Protein AF-0000000066083197 (afdb_homodimer)

Foldseek 3Di:
DPPLDDDPPDDFWKKKFFKDWFNHTLGMWIKTWQCVQQVQVSVFQQQQQAQVQDDPNGGHHAAFWFFFAADAQFKTKIFQPPPNNPPAFATSVGRWAFAPDQPDAQAAFFWKKFDAPWGTGGGGMIIGTHTRHRVCGPTIHTTIGTPDCNVSRVVVNPADADPNRTGPTIMGRNHMHID/DPPLDDDPPDDFWKKKFFKDWFNHTLGMWIKTWQCVQQVQVSVFQQQQQAQVQDDPNGGHHAAFWFFFAADAQFKTKIFQPPPNNPPAFATSVGRWAFAPDQPDAQAAFFWKKFDAPWGTGGGGMIIGTHTRHRVCGPTIHTTIGTPDCNVSRVVVNPADADPNRTGPTIMGRNHMHID

pLDDT: mean 96.74, std 6.66, range [35.5, 98.94]

Organism: Cryptococcus deneoformans (strain JEC21 / ATCC MYA-565) (NCBI:txid214684)

Secondary structure (DSSP, 8-state):
---SSPPTTPPPPEEEEEEEETTEEEEEEEEEE-TTT-HHHHHHHHHHHHT--EETTEEPSSTT-BEEEEETTTEEEE--TTTSSS----BTTBS-B------S---STTEEEE--SSTT-B-S-EEEESS--GGGTTTS-EEEEEEE-HHHHHHHHTS-B-GGG-BSS-EEEEEEEE-/---SSPPTTPPPPEEEEEEEETTEEEEEEEEEE-TTTSHHHHHHHHHHHHT--EETTEE-SSTT-BEEEEETTTEEEE--TTTSSS----BTTBS-B------S---STTEEEE--SSTT-B-S-EEEESS--GGGTTTS-EEEEEEE-HHHHHHHHTS-B-GGG-BSS-EEEEEEEE-

Structure (mmCIF, N/CA/C/O backbone):
data_AF-0000000066083197-model_v1
#
loop_
_entity.id
_entity.type
_entity.pdbx_description
1 polymer 'Peptidyl-prolyl cis-trans isomerase H'
#
loop_
_atom_site.group_PDB
_atom_site.id
_atom_site.type_symbol
_atom_site.label_atom_id
_atom_site.label_alt_id
_atom_site.label_comp_id
_atom_site.label_asym_id
_atom_site.label_entity_id
_atom_site.label_seq_id
_atom_site.pdbx_PDB_ins_code
_atom_site.Cartn_x
_atom_site.Cartn_y
_atom_site.Cartn_z
_atom_site.occupancy
_atom_site.B_iso_or_equiv
_atom_site.auth_seq_id
_atom_site.auth_comp_id
_atom_site.auth_asym_id
_atom_site.auth_atom_id
_atom_site.pdbx_PDB_model_num
ATOM 1 N N . MET A 1 1 ? 10.352 1.989 -21.703 1 35.75 1 MET A N 1
ATOM 2 C CA . MET A 1 1 ? 9.359 1.197 -20.969 1 35.75 1 MET A CA 1
ATOM 3 C C . MET A 1 1 ? 9.344 -0.243 -21.469 1 35.75 1 MET A C 1
ATOM 5 O O . MET A 1 1 ? 8.992 -0.5 -22.625 1 35.75 1 MET A O 1
ATOM 9 N N . SER A 1 2 ? 10.328 -1.078 -21.172 1 48.09 2 SER A N 1
ATOM 10 C CA . SER A 1 2 ? 10.539 -2.383 -21.781 1 48.09 2 SER A CA 1
ATOM 11 C C . SER A 1 2 ? 9.234 -3.162 -21.891 1 48.09 2 SER A C 1
ATOM 13 O O . SER A 1 2 ? 8.398 -3.115 -20.984 1 48.09 2 SER A O 1
ATOM 15 N N . SER A 1 3 ? 8.812 -3.494 -23 1 65.69 3 SER A N 1
ATOM 16 C CA . SER A 1 3 ? 7.59 -4.207 -23.359 1 65.69 3 SER A CA 1
ATOM 17 C C . SER A 1 3 ? 7.445 -5.496 -22.562 1 65.69 3 SER A C 1
ATOM 19 O O . SER A 1 3 ? 8.406 -6.258 -22.422 1 65.69 3 SER A O 1
ATOM 21 N N . ILE A 1 4 ? 6.523 -5.57 -21.625 1 86.44 4 ILE A N 1
ATOM 22 C CA . ILE A 1 4 ? 6.242 -6.797 -20.891 1 86.44 4 ILE A CA 1
ATOM 23 C C . ILE A 1 4 ? 5.879 -7.918 -21.859 1 86.44 4 ILE A C 1
ATOM 25 O O . ILE A 1 4 ? 5.715 -9.07 -21.453 1 86.44 4 ILE A O 1
ATOM 29 N N . ASP A 1 5 ? 5.965 -7.605 -23.125 1 89.5 5 ASP A N 1
ATOM 30 C CA . ASP A 1 5 ? 5.625 -8.641 -24.094 1 89.5 5 ASP A CA 1
ATOM 31 C C . ASP A 1 5 ? 6.789 -9.609 -24.312 1 89.5 5 ASP A C 1
ATOM 33 O O . ASP A 1 5 ? 7.949 -9.195 -24.312 1 89.5 5 ASP A O 1
ATOM 37 N N . PRO A 1 6 ? 6.469 -10.828 -24.5 1 92.69 6 PRO A N 1
ATOM 38 C CA . PRO A 1 6 ? 7.539 -11.812 -24.688 1 92.69 6 PRO A CA 1
ATOM 39 C C . PRO A 1 6 ? 8.289 -11.602 -26.016 1 92.69 6 PRO A C 1
ATOM 41 O O . PRO A 1 6 ? 7.723 -11.086 -26.969 1 92.69 6 PRO A O 1
ATOM 44 N N . PRO A 1 7 ? 9.523 -12.047 -26.016 1 91.06 7 PRO A N 1
ATOM 45 C CA . PRO A 1 7 ? 10.25 -12.008 -27.281 1 91.06 7 PRO A CA 1
ATOM 46 C C . PRO A 1 7 ? 9.617 -12.891 -28.359 1 91.06 7 PRO A C 1
ATOM 48 O O . PRO A 1 7 ? 8.898 -13.836 -28.031 1 91.06 7 PRO A O 1
ATOM 51 N N . ALA A 1 8 ? 9.922 -12.508 -29.594 1 90.5 8 ALA A N 1
ATOM 52 C CA . ALA A 1 8 ? 9.344 -13.258 -30.719 1 90.5 8 ALA A CA 1
ATOM 53 C C . ALA A 1 8 ? 9.727 -14.727 -30.641 1 90.5 8 ALA A C 1
ATOM 55 O O . ALA A 1 8 ? 10.891 -15.062 -30.422 1 90.5 8 ALA A O 1
ATOM 56 N N . GLY A 1 9 ? 8.672 -15.602 -30.797 1 93.31 9 GLY A N 1
ATOM 57 C CA . GLY A 1 9 ? 8.922 -17.031 -30.844 1 93.31 9 GLY A CA 1
ATOM 58 C C . GLY A 1 9 ? 8.977 -17.672 -29.469 1 93.31 9 GLY A C 1
ATOM 59 O O . GLY A 1 9 ? 9.094 -18.891 -29.359 1 93.31 9 GLY A O 1
ATOM 60 N N . HIS A 1 10 ? 8.93 -16.922 -28.438 1 95.69 10 HIS A N 1
ATOM 61 C CA . HIS A 1 10 ? 8.961 -17.469 -27.078 1 95.69 10 HIS A CA 1
ATOM 62 C C . HIS A 1 10 ? 7.555 -17.578 -26.5 1 95.69 10 HIS A C 1
ATOM 64 O O . HIS A 1 10 ? 6.789 -16.609 -26.516 1 95.69 10 HIS A O 1
ATOM 70 N N . THR A 1 11 ? 7.199 -18.781 -26.031 1 96.69 11 THR A N 1
ATOM 71 C CA . THR A 1 11 ? 5.926 -19.016 -25.359 1 96.69 11 THR A CA 1
ATOM 72 C C . THR A 1 11 ? 6.125 -19.125 -23.859 1 96.69 11 THR A C 1
ATOM 74 O O . THR A 1 11 ? 6.828 -20.016 -23.375 1 96.69 11 THR A O 1
ATOM 77 N N . ARG A 1 12 ? 5.52 -18.297 -23.141 1 98.31 12 ARG A N 1
ATOM 78 C CA . ARG A 1 12 ? 5.641 -18.266 -21.688 1 98.31 12 ARG A CA 1
ATOM 79 C C . ARG A 1 12 ? 4.746 -19.312 -21.031 1 98.31 12 ARG A C 1
ATOM 81 O O . ARG A 1 12 ? 3.66 -19.609 -21.547 1 98.31 12 ARG A O 1
ATOM 88 N N . PRO A 1 13 ? 5.203 -19.875 -19.891 1 98.62 13 PRO A N 1
ATOM 89 C CA . PRO A 1 13 ? 4.34 -20.828 -19.172 1 98.62 13 PRO A CA 1
ATOM 90 C C . PRO A 1 13 ? 3.072 -20.172 -18.641 1 98.62 13 PRO A C 1
ATOM 92 O O . PRO A 1 13 ? 3.098 -19 -18.234 1 98.62 13 PRO A O 1
ATOM 95 N N . ILE A 1 14 ? 2.01 -20.906 -18.672 1 98.88 14 ILE A N 1
ATOM 96 C CA . ILE A 1 14 ? 0.741 -20.484 -18.094 1 98.88 14 ILE A CA 1
ATOM 97 C C . ILE A 1 14 ? 0.345 -21.406 -16.969 1 98.88 14 ILE A C 1
ATOM 99 O O . ILE A 1 14 ? 0.279 -22.625 -17.141 1 98.88 14 ILE A O 1
ATOM 103 N N . VAL A 1 15 ? 0.121 -20.875 -15.797 1 98.94 15 VAL A N 1
ATOM 104 C CA . VAL A 1 15 ? -0.334 -21.625 -14.633 1 98.94 15 VAL A CA 1
ATOM 105 C C . VAL A 1 15 ? -1.712 -21.125 -14.203 1 98.94 15 VAL A C 1
ATOM 107 O O . VAL A 1 15 ? -2.225 -20.141 -14.758 1 98.94 15 VAL A O 1
ATOM 110 N N . PHE A 1 16 ? -2.311 -21.875 -13.266 1 98.94 16 PHE A N 1
ATOM 111 C CA . PHE A 1 16 ? -3.645 -21.453 -12.852 1 98.94 16 PHE A CA 1
ATOM 112 C C . PHE A 1 16 ? -3.865 -21.719 -11.367 1 98.94 16 PHE A C 1
ATOM 114 O O . PHE A 1 16 ? -3.174 -22.547 -10.773 1 98.94 16 PHE A O 1
ATOM 121 N N . PHE A 1 17 ? -4.758 -20.938 -10.781 1 98.94 17 PHE A N 1
ATOM 122 C CA . PHE A 1 17 ? -5.371 -21.188 -9.484 1 98.94 17 PHE A CA 1
ATOM 123 C C . PHE A 1 17 ? -6.879 -21.359 -9.617 1 98.94 17 PHE A C 1
ATOM 125 O O . PHE A 1 17 ? -7.547 -20.531 -10.258 1 98.94 17 PHE A O 1
ATOM 132 N N . ASP A 1 18 ? -7.434 -22.391 -9.125 1 98.94 18 ASP A N 1
ATOM 133 C CA . ASP A 1 18 ? -8.859 -22.438 -8.812 1 98.94 18 ASP A CA 1
ATOM 134 C C . ASP A 1 18 ? -9.125 -21.953 -7.387 1 98.94 18 ASP A C 1
ATOM 136 O O . ASP A 1 18 ? -8.578 -22.5 -6.43 1 98.94 18 ASP A O 1
ATOM 140 N N . ILE A 1 19 ? -10.055 -20.984 -7.301 1 98.94 19 ILE A N 1
ATOM 141 C CA . ILE A 1 19 ? -10.219 -20.297 -6.027 1 98.94 19 ILE A CA 1
ATOM 142 C C . ILE A 1 19 ? -11.555 -20.688 -5.398 1 98.94 19 ILE A C 1
ATOM 144 O O . ILE A 1 19 ? -12.562 -20.812 -6.094 1 98.94 19 ILE A O 1
ATOM 148 N N . SER A 1 20 ? -11.508 -20.859 -4.129 1 98.81 20 SER A N 1
ATOM 149 C CA . SER A 1 20 ? -12.711 -21 -3.316 1 98.81 20 SER A CA 1
ATOM 150 C C . SER A 1 20 ? -12.773 -19.938 -2.23 1 98.81 20 SER A C 1
ATOM 152 O O . SER A 1 20 ? -11.758 -19.625 -1.603 1 98.81 20 SER A O 1
ATOM 154 N N . ILE A 1 21 ? -13.844 -19.359 -2.002 1 98.62 21 ILE A N 1
ATOM 155 C CA . ILE A 1 21 ? -14.125 -18.469 -0.886 1 98.62 21 ILE A CA 1
ATOM 156 C C . ILE A 1 21 ? -15.133 -19.125 0.06 1 98.62 21 ILE A C 1
ATOM 158 O O . ILE A 1 21 ? -16.281 -19.375 -0.316 1 98.62 21 ILE A O 1
ATOM 162 N N . GLY A 1 22 ? -14.609 -19.312 1.23 1 97.31 22 GLY A N 1
ATOM 163 C CA . GLY A 1 22 ? -15.391 -20.25 2.021 1 97.31 22 GLY A CA 1
ATOM 164 C C . GLY A 1 22 ? -15.57 -21.594 1.342 1 97.31 22 GLY A C 1
ATOM 165 O O . GLY A 1 22 ? -14.594 -22.219 0.929 1 97.31 22 GLY A O 1
ATOM 166 N N . ASP A 1 23 ? -16.797 -22.031 1.242 1 95.5 23 ASP A N 1
ATOM 167 C CA . ASP A 1 23 ? -17.078 -23.328 0.625 1 95.5 23 ASP A CA 1
ATOM 168 C C . ASP A 1 23 ? -17.641 -23.141 -0.784 1 95.5 23 ASP A C 1
ATOM 170 O O . ASP A 1 23 ? -18.172 -24.094 -1.368 1 95.5 23 ASP A O 1
ATOM 174 N N . THR A 1 24 ? -17.391 -21.984 -1.346 1 98 24 THR A N 1
ATOM 175 C CA . THR A 1 24 ? -17.969 -21.703 -2.652 1 98 24 THR A CA 1
ATOM 176 C C . THR A 1 24 ? -16.875 -21.469 -3.691 1 98 24 THR A C 1
ATOM 178 O 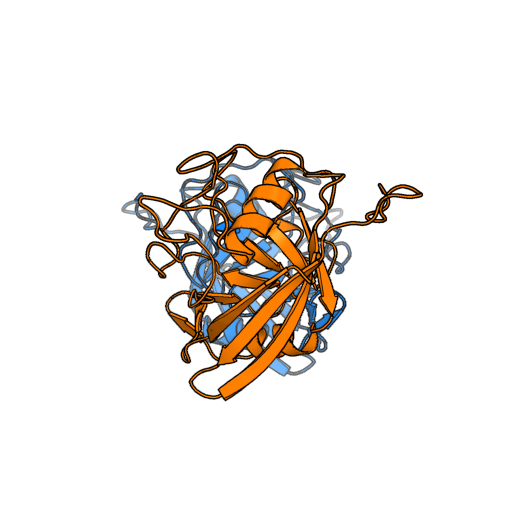O . THR A 1 24 ? -15.984 -20.641 -3.482 1 98 24 THR A O 1
ATOM 181 N N . PRO A 1 25 ? -17.016 -22.234 -4.773 1 98.38 25 PRO A N 1
ATOM 182 C CA . PRO A 1 25 ? -16.078 -21.922 -5.855 1 98.38 25 PRO A CA 1
ATOM 183 C C . PRO A 1 25 ? -16.219 -20.484 -6.355 1 98.38 25 PRO A C 1
ATOM 185 O O . PRO A 1 25 ? -17.328 -20 -6.578 1 98.38 25 PRO A O 1
ATOM 188 N N . ALA A 1 26 ? -15.078 -19.828 -6.492 1 98.69 26 ALA A N 1
ATOM 189 C CA . ALA A 1 26 ? -15.117 -18.422 -6.859 1 98.69 26 ALA A CA 1
ATOM 190 C C . ALA A 1 26 ? -14.641 -18.219 -8.297 1 98.69 26 ALA A C 1
ATOM 192 O O . ALA A 1 26 ? -14.875 -17.156 -8.883 1 98.69 26 ALA A O 1
ATOM 193 N N . GLY A 1 27 ? -13.852 -19.141 -8.852 1 98.81 27 GLY A N 1
ATOM 194 C CA . GLY A 1 27 ? -13.383 -19.016 -10.219 1 98.81 27 GLY A CA 1
ATOM 195 C C . GLY A 1 27 ? -11.93 -19.406 -10.391 1 98.81 27 GLY A C 1
ATOM 196 O O . GLY A 1 27 ? -11.242 -19.734 -9.422 1 98.81 27 GLY A O 1
ATOM 197 N N . ARG A 1 28 ? -11.492 -19.453 -11.727 1 98.88 28 ARG A N 1
ATOM 198 C CA . ARG A 1 28 ? -10.102 -19.766 -12.062 1 98.88 28 ARG A CA 1
ATOM 199 C C . ARG A 1 28 ? -9.336 -18.5 -12.438 1 98.88 28 ARG A C 1
ATOM 201 O O . ARG A 1 28 ? -9.875 -17.625 -13.133 1 98.88 28 ARG A O 1
ATOM 208 N N . ILE A 1 29 ? -8.141 -18.375 -11.961 1 98.94 29 ILE A N 1
ATOM 209 C CA . ILE A 1 29 ? -7.191 -17.359 -12.375 1 98.94 29 ILE A CA 1
ATOM 210 C C . ILE A 1 29 ? -6.094 -17.984 -13.227 1 98.94 29 ILE A C 1
ATOM 212 O O . ILE A 1 29 ? -5.402 -18.906 -12.781 1 98.94 29 ILE A O 1
ATOM 216 N N . LYS A 1 30 ? -5.887 -17.547 -14.422 1 98.94 30 LYS A N 1
ATOM 217 C CA . LYS A 1 30 ? -4.777 -17.969 -15.281 1 98.94 30 LYS A CA 1
ATOM 218 C C . LYS A 1 30 ? -3.686 -16.906 -15.32 1 98.94 30 LYS A C 1
ATOM 220 O O . LYS A 1 30 ? -3.969 -15.711 -15.508 1 98.94 30 LYS A O 1
ATOM 225 N N . MET A 1 31 ? -2.531 -17.375 -15.211 1 98.94 31 MET A N 1
ATOM 226 C CA . MET A 1 31 ? -1.401 -16.453 -15.07 1 98.94 31 MET A CA 1
ATOM 227 C C . MET A 1 31 ? -0.274 -16.828 -16.016 1 98.94 31 MET A C 1
ATOM 229 O O . MET A 1 31 ? 0.101 -18 -16.109 1 98.94 31 MET A O 1
ATOM 233 N N . GLU A 1 32 ? 0.206 -15.859 -16.688 1 98.88 32 GLU A N 1
ATOM 234 C CA . GLU A 1 32 ? 1.404 -16 -17.5 1 98.88 32 GLU A CA 1
ATOM 235 C C . GLU A 1 32 ? 2.656 -15.609 -16.734 1 98.88 32 GLU A C 1
ATOM 237 O O . GLU A 1 32 ? 2.684 -14.562 -16.078 1 98.88 32 GLU A O 1
ATOM 242 N N . LEU A 1 33 ? 3.658 -16.469 -16.812 1 98.81 33 LEU A N 1
ATOM 243 C CA . LEU A 1 33 ? 4.887 -16.203 -16.062 1 98.81 33 LEU A CA 1
ATOM 244 C C . LEU A 1 33 ? 5.969 -15.648 -16.984 1 98.81 33 LEU A C 1
ATOM 246 O O . LEU A 1 33 ? 6.145 -16.125 -18.109 1 98.81 33 LEU A O 1
ATOM 250 N N . PHE A 1 34 ? 6.664 -14.625 -16.531 1 98.56 34 PHE A N 1
ATOM 251 C CA . PHE A 1 34 ? 7.711 -13.969 -17.312 1 98.56 34 PHE A CA 1
ATOM 252 C C . PHE A 1 34 ? 9.023 -14.734 -17.203 1 98.56 34 PHE A C 1
ATOM 254 O O . PHE A 1 34 ? 10.023 -14.188 -16.719 1 98.56 34 PHE A O 1
ATOM 261 N N . ASP A 1 35 ? 9.078 -15.898 -17.75 1 98.44 35 ASP A N 1
ATOM 262 C CA . ASP A 1 35 ? 10.266 -16.734 -17.609 1 98.44 35 ASP A CA 1
ATOM 263 C C . ASP A 1 35 ? 11.422 -16.188 -18.453 1 98.44 35 ASP A C 1
ATOM 265 O O . ASP A 1 35 ? 12.57 -16.594 -18.266 1 98.44 35 ASP A O 1
ATOM 269 N N . ASP A 1 36 ? 11.203 -15.234 -19.312 1 97.88 36 ASP A N 1
ATOM 270 C CA . ASP A 1 36 ? 12.234 -14.57 -20.109 1 97.88 36 ASP A CA 1
ATOM 271 C C . ASP A 1 36 ? 12.805 -13.367 -19.359 1 97.88 36 ASP A C 1
ATOM 273 O O . ASP A 1 36 ? 13.914 -12.906 -19.656 1 97.88 36 ASP A O 1
ATOM 277 N N . ILE A 1 37 ? 12.125 -12.867 -18.422 1 98 37 ILE A N 1
ATOM 278 C CA . ILE A 1 37 ? 12.531 -11.664 -17.703 1 98 37 ILE A CA 1
ATOM 279 C C . ILE A 1 37 ? 13.055 -12.047 -16.328 1 98 37 ILE A C 1
ATOM 281 O O . ILE A 1 37 ? 14.086 -11.539 -15.883 1 98 37 ILE A O 1
ATOM 285 N N . THR A 1 38 ? 12.352 -12.914 -15.641 1 98.5 38 THR A N 1
ATOM 286 C CA . THR A 1 38 ? 12.688 -13.391 -14.297 1 98.5 38 THR A CA 1
ATOM 287 C C . THR A 1 38 ? 12.648 -14.914 -14.234 1 98.5 38 THR A C 1
ATOM 289 O O . THR A 1 38 ? 11.789 -15.484 -13.555 1 98.5 38 THR A O 1
ATOM 292 N N . PRO A 1 39 ? 13.516 -15.539 -14.859 1 98.56 39 PRO A N 1
ATOM 293 C CA . PRO A 1 39 ? 13.461 -17 -15.031 1 98.56 39 PRO A CA 1
ATOM 294 C C . PRO A 1 39 ? 13.469 -17.75 -13.703 1 98.56 39 PRO A C 1
ATOM 296 O O . PRO A 1 39 ? 12.758 -18.734 -13.547 1 98.56 39 PRO A O 1
ATOM 299 N N . LYS A 1 40 ? 14.273 -17.359 -12.742 1 98.69 40 LYS A N 1
ATOM 300 C CA . LYS A 1 40 ? 14.344 -18.062 -11.469 1 98.69 40 LYS A CA 1
ATOM 301 C C . LYS A 1 40 ? 13.039 -17.938 -10.695 1 98.69 40 LYS A C 1
ATOM 303 O O . LYS A 1 40 ? 12.531 -18.922 -10.156 1 98.69 40 LYS A O 1
ATOM 308 N N . THR A 1 41 ? 12.555 -16.766 -10.633 1 98.81 41 THR A N 1
ATOM 309 C CA . THR A 1 41 ? 11.305 -16.5 -9.922 1 98.81 41 THR A CA 1
ATOM 310 C C . THR A 1 41 ? 10.141 -17.25 -10.578 1 98.81 41 THR A C 1
ATOM 312 O O . THR A 1 41 ? 9.336 -17.875 -9.898 1 98.81 41 THR A O 1
ATOM 315 N N . ALA A 1 42 ? 10.102 -17.156 -11.859 1 98.88 42 ALA A N 1
ATOM 316 C CA . ALA A 1 42 ? 9.055 -17.828 -12.617 1 98.88 42 ALA A CA 1
ATOM 317 C C . ALA A 1 42 ? 9.094 -19.344 -12.367 1 98.88 42 ALA A C 1
ATOM 319 O O . ALA A 1 42 ? 8.047 -19.969 -12.18 1 98.88 42 ALA A O 1
ATOM 320 N N . GLU A 1 43 ? 10.227 -19.875 -12.359 1 98.88 43 GLU A N 1
ATOM 321 C CA . GLU A 1 43 ? 10.367 -21.312 -12.156 1 98.88 43 GLU A CA 1
ATOM 322 C C . GLU A 1 43 ? 9.953 -21.719 -10.742 1 98.88 43 GLU A C 1
ATOM 324 O O . GLU A 1 43 ? 9.297 -22.734 -10.547 1 98.88 43 GLU A O 1
ATOM 329 N N . ASN A 1 44 ? 10.391 -20.984 -9.727 1 98.88 44 ASN A N 1
ATOM 330 C CA . ASN A 1 44 ? 9.953 -21.219 -8.359 1 98.88 44 ASN A CA 1
ATOM 331 C C . ASN A 1 44 ? 8.43 -21.266 -8.25 1 98.88 44 ASN A C 1
ATOM 333 O O . ASN A 1 44 ? 7.871 -22.219 -7.707 1 98.88 44 ASN A O 1
ATOM 337 N N . PHE A 1 45 ? 7.773 -20.25 -8.82 1 98.94 45 PHE A N 1
ATOM 338 C CA . PHE A 1 45 ? 6.32 -20.141 -8.766 1 98.94 45 PHE A CA 1
ATOM 339 C C . PHE A 1 45 ? 5.664 -21.281 -9.523 1 98.94 45 PHE A C 1
ATOM 341 O O . PHE A 1 45 ? 4.699 -21.891 -9.047 1 98.94 45 PHE A O 1
ATOM 348 N N . ARG A 1 46 ? 6.176 -21.578 -10.703 1 98.94 46 ARG A N 1
ATOM 349 C CA . ARG A 1 46 ? 5.625 -22.641 -11.539 1 98.94 46 ARG A CA 1
ATOM 350 C C . ARG A 1 46 ? 5.648 -23.969 -10.805 1 98.94 46 ARG A C 1
ATOM 352 O O . ARG A 1 46 ? 4.645 -24.688 -10.766 1 98.94 46 ARG A O 1
ATOM 359 N N . GLN A 1 47 ? 6.754 -24.312 -10.234 1 98.88 47 GLN A N 1
ATOM 360 C CA . GLN A 1 47 ? 6.875 -25.609 -9.562 1 98.88 47 GLN A CA 1
ATOM 361 C C . GLN A 1 47 ? 5.969 -25.672 -8.336 1 98.88 47 GLN A C 1
ATOM 363 O O . GLN A 1 47 ? 5.453 -26.734 -8 1 98.88 47 GLN A O 1
ATOM 368 N N . LEU A 1 48 ? 5.781 -24.562 -7.695 1 98.81 48 LEU A N 1
ATOM 369 C CA . LEU A 1 48 ? 4.906 -24.562 -6.531 1 98.81 48 LEU A CA 1
ATOM 370 C C . LEU A 1 48 ? 3.441 -24.609 -6.953 1 98.81 48 LEU A C 1
ATOM 372 O O . LEU A 1 48 ? 2.58 -25.016 -6.168 1 98.81 48 LEU A O 1
ATOM 376 N N . CYS A 1 49 ? 3.135 -24.219 -8.125 1 98.88 49 CYS A N 1
ATOM 377 C CA . CYS A 1 49 ? 1.795 -24.422 -8.672 1 98.88 49 CYS A CA 1
ATOM 378 C C . CYS A 1 49 ? 1.55 -25.891 -9.008 1 98.88 49 CYS A C 1
ATOM 380 O O . CYS A 1 49 ? 0.449 -26.406 -8.805 1 98.88 49 CYS A O 1
ATOM 382 N N . THR A 1 50 ? 2.602 -26.516 -9.531 1 98.69 50 THR A N 1
ATOM 383 C CA . THR A 1 50 ? 2.418 -27.859 -10.078 1 98.69 50 THR A CA 1
ATOM 384 C C . THR A 1 50 ? 2.668 -28.922 -9.016 1 98.69 50 THR A C 1
ATOM 386 O O . THR A 1 50 ? 2.271 -30.078 -9.18 1 98.69 50 THR A O 1
ATOM 389 N N . GLY A 1 51 ? 3.365 -28.562 -8 1 97.88 51 GLY A N 1
ATOM 390 C CA . GLY A 1 51 ? 3.74 -29.531 -6.984 1 97.88 51 GLY A CA 1
ATOM 391 C C . GLY A 1 51 ? 4.906 -30.406 -7.402 1 97.88 51 GLY A C 1
ATOM 392 O O . GLY A 1 51 ? 5.113 -31.484 -6.836 1 97.88 51 GLY A O 1
ATOM 393 N N . GLU A 1 52 ? 5.648 -29.969 -8.328 1 97.62 52 GLU A N 1
ATOM 394 C CA . GLU A 1 52 ? 6.781 -30.75 -8.828 1 97.62 52 GLU A CA 1
ATOM 395 C C . GLU A 1 52 ? 7.906 -30.812 -7.797 1 97.62 52 GLU A C 1
ATOM 397 O O . GLU A 1 52 ? 8.648 -31.797 -7.738 1 97.62 52 GLU A O 1
ATOM 402 N N . HIS A 1 53 ? 8.055 -29.781 -7.121 1 97.81 53 HIS A N 1
ATOM 403 C CA . HIS A 1 53 ? 9.055 -29.781 -6.062 1 97.81 53 HIS A CA 1
ATOM 404 C C . HIS A 1 53 ? 8.578 -30.594 -4.859 1 97.81 53 HIS A C 1
ATOM 406 O O . HIS A 1 53 ? 7.543 -30.281 -4.27 1 97.81 53 HIS A O 1
ATOM 412 N N . ARG A 1 54 ? 9.359 -31.562 -4.598 1 96.88 54 ARG A N 1
ATOM 413 C CA . ARG A 1 54 ? 8.977 -32.469 -3.525 1 96.88 54 ARG A CA 1
ATOM 414 C C . ARG A 1 54 ? 10.055 -32.562 -2.451 1 96.88 54 ARG A C 1
ATOM 416 O O . ARG A 1 54 ? 11.25 -32.531 -2.762 1 96.88 54 ARG A O 1
ATOM 423 N N . ILE A 1 55 ? 9.617 -32.594 -1.231 1 95.62 55 ILE A N 1
ATOM 424 C CA . ILE A 1 55 ? 10.461 -32.906 -0.079 1 95.62 55 ILE A CA 1
ATOM 425 C C . ILE A 1 55 ? 9.961 -34.188 0.585 1 95.62 55 ILE A C 1
ATOM 427 O O . ILE A 1 55 ? 8.805 -34.25 1.007 1 95.62 55 ILE A O 1
ATOM 431 N N . ASN A 1 56 ? 10.844 -35.188 0.666 1 95.25 56 ASN A N 1
ATOM 432 C CA . ASN A 1 56 ? 10.453 -36.5 1.187 1 95.25 56 ASN A CA 1
ATOM 433 C C . ASN A 1 56 ? 9.188 -37.031 0.504 1 95.25 56 ASN A C 1
ATOM 435 O O . ASN A 1 56 ? 8.242 -37.438 1.175 1 95.25 56 ASN A O 1
ATOM 439 N N . SER A 1 57 ? 9.062 -36.812 -0.752 1 95.06 57 SER A N 1
ATOM 440 C CA . SER A 1 57 ? 8.031 -37.344 -1.646 1 95.06 57 SER A CA 1
ATOM 441 C C . SER A 1 57 ? 6.719 -36.562 -1.479 1 95.06 57 SER A C 1
ATOM 443 O O . SER A 1 57 ? 5.688 -37 -2.016 1 95.06 57 SER A O 1
ATOM 445 N N . VAL A 1 58 ? 6.801 -35.594 -0.694 1 96.12 58 VAL A N 1
ATOM 446 C CA . VAL A 1 58 ? 5.605 -34.781 -0.511 1 96.12 58 VAL A CA 1
ATOM 447 C C . VAL A 1 58 ? 5.688 -33.531 -1.382 1 96.12 58 VAL A C 1
ATOM 449 O O . VAL A 1 58 ? 6.633 -32.75 -1.26 1 96.12 58 VAL A O 1
ATOM 452 N N . PRO A 1 59 ? 4.719 -33.375 -2.205 1 97.5 59 PRO A N 1
ATOM 453 C CA . PRO A 1 59 ? 4.734 -32.188 -3.035 1 97.5 59 PRO A CA 1
ATOM 454 C C . PRO A 1 59 ? 4.656 -30.891 -2.211 1 97.5 59 PRO A C 1
ATOM 456 O O . PRO A 1 59 ? 3.898 -30.828 -1.242 1 97.5 59 PRO A O 1
ATOM 459 N N . GLN A 1 60 ? 5.453 -29.922 -2.527 1 98.12 60 GLN A N 1
ATOM 460 C CA . GLN A 1 60 ? 5.398 -28.578 -1.949 1 98.12 60 GLN A CA 1
ATOM 461 C C . GLN A 1 60 ? 4.758 -27.594 -2.918 1 98.12 60 GLN A C 1
ATOM 463 O O . GLN A 1 60 ? 5.098 -27.562 -4.102 1 98.12 60 GLN A O 1
ATOM 468 N N . GLY A 1 61 ? 3.748 -26.891 -2.359 1 98.56 61 GLY A N 1
ATOM 469 C CA . GLY A 1 61 ? 3.189 -25.922 -3.299 1 98.56 61 GLY A CA 1
ATOM 470 C C . GLY A 1 61 ? 1.917 -25.266 -2.795 1 98.56 61 GLY A C 1
ATOM 471 O O . GLY A 1 61 ? 1.652 -25.25 -1.592 1 98.56 61 GLY A O 1
ATOM 472 N N . TYR A 1 62 ? 1.182 -24.688 -3.721 1 98.88 62 TYR A N 1
ATOM 473 C CA . TYR A 1 62 ? 0.144 -23.719 -3.396 1 98.88 62 TYR A CA 1
ATOM 474 C C . TYR A 1 62 ? -1.203 -24.406 -3.197 1 98.88 62 TYR A C 1
ATOM 476 O O . TYR A 1 62 ? -2.148 -23.781 -2.695 1 98.88 62 TYR A O 1
ATOM 484 N N . LYS A 1 63 ? -1.304 -25.672 -3.604 1 98.44 63 LYS A N 1
ATOM 485 C CA . LYS A 1 63 ? -2.586 -26.328 -3.369 1 98.44 63 LYS A CA 1
ATOM 486 C C . LYS A 1 63 ? -2.988 -26.234 -1.899 1 98.44 63 LYS A C 1
ATOM 488 O O . LYS A 1 63 ? -2.197 -26.562 -1.013 1 98.44 63 LYS A O 1
ATOM 493 N N . LYS A 1 64 ? -4.211 -25.625 -1.66 1 97.75 64 LYS A N 1
ATOM 494 C CA . LYS A 1 64 ? -4.84 -25.469 -0.352 1 97.75 64 LYS A CA 1
ATOM 495 C C . LYS A 1 64 ? -4.301 -24.219 0.357 1 97.75 64 LYS A C 1
ATOM 497 O O . LYS A 1 64 ? -4.77 -23.875 1.44 1 97.75 64 LYS A O 1
ATOM 502 N N . ALA A 1 65 ? -3.297 -23.594 -0.138 1 98.62 65 ALA A N 1
ATOM 503 C CA . ALA A 1 65 ? -2.816 -22.344 0.442 1 98.62 65 ALA A CA 1
ATOM 504 C C . ALA A 1 65 ? -3.9 -21.266 0.402 1 98.62 65 ALA A C 1
ATOM 506 O O . ALA A 1 65 ? -4.867 -21.375 -0.353 1 98.62 65 ALA A O 1
ATOM 507 N N . THR A 1 66 ? -3.688 -20.25 1.191 1 98.69 66 THR A N 1
ATOM 508 C CA . THR A 1 66 ? -4.723 -19.234 1.3 1 98.69 66 THR A CA 1
ATOM 509 C C . THR A 1 66 ? -4.168 -17.859 0.934 1 98.69 66 THR A C 1
ATOM 511 O O . THR A 1 66 ? -2.953 -17.656 0.887 1 98.69 66 THR A O 1
ATOM 514 N N . PHE A 1 67 ? -5.062 -17.031 0.522 1 98.88 67 PHE A N 1
ATOM 515 C CA . PHE A 1 67 ? -4.797 -15.594 0.567 1 98.88 67 PHE A CA 1
ATOM 516 C C . PHE A 1 67 ? -5.031 -15.039 1.968 1 98.88 67 PHE A C 1
ATOM 518 O O . PHE A 1 67 ? -6.156 -15.07 2.471 1 98.88 67 PHE A O 1
ATOM 525 N N . HIS A 1 68 ? -4.008 -14.477 2.576 1 98.44 68 HIS A N 1
ATOM 526 C CA . HIS A 1 68 ? -4.109 -14.156 3.996 1 98.44 68 HIS A CA 1
ATOM 527 C C . HIS A 1 68 ? -4.168 -12.648 4.223 1 98.44 68 HIS A C 1
ATOM 529 O O . HIS A 1 68 ? -4.402 -12.195 5.344 1 98.44 68 HIS A O 1
ATOM 535 N N . ARG A 1 69 ? -3.996 -11.852 3.281 1 98.44 69 ARG A N 1
ATOM 536 C CA . ARG A 1 69 ? -4.035 -10.398 3.385 1 98.44 69 ARG A CA 1
ATOM 537 C C . ARG A 1 69 ? -4.613 -9.773 2.119 1 98.44 69 ARG A C 1
ATOM 539 O O . ARG A 1 69 ? -4.191 -10.102 1.009 1 98.44 69 ARG A O 1
ATOM 546 N N . VAL A 1 70 ? -5.562 -8.93 2.277 1 98.5 70 VAL A N 1
ATOM 547 C CA . VAL A 1 70 ? -6.238 -8.266 1.169 1 98.5 70 VAL A CA 1
ATOM 548 C C . VAL A 1 70 ? -6.348 -6.766 1.456 1 98.5 70 VAL A C 1
ATOM 550 O O . VAL A 1 70 ? -6.887 -6.363 2.49 1 98.5 70 VAL A O 1
ATOM 553 N N . ILE A 1 71 ? -5.809 -5.957 0.603 1 97.38 71 ILE A N 1
ATOM 554 C CA . ILE A 1 71 ? -5.961 -4.508 0.652 1 97.38 71 ILE A CA 1
ATOM 555 C C . ILE A 1 71 ? -6.613 -4.012 -0.637 1 97.38 71 ILE A C 1
ATOM 557 O O . ILE A 1 71 ? -5.98 -3.998 -1.695 1 97.38 71 ILE A O 1
ATOM 561 N N . PRO A 1 72 ? -7.852 -3.609 -0.532 1 97.19 72 PRO A N 1
ATOM 562 C CA . PRO A 1 72 ? -8.547 -3.164 -1.74 1 97.19 72 PRO A CA 1
ATOM 563 C C . PRO A 1 72 ? -7.828 -2.021 -2.451 1 97.19 72 PRO A C 1
ATOM 565 O O . PRO A 1 72 ? -7.246 -1.152 -1.797 1 97.19 72 PRO A O 1
ATOM 568 N N . GLN A 1 73 ? -7.898 -2.105 -3.859 1 96.75 73 GLN A N 1
ATOM 569 C CA . GLN A 1 73 ? -7.32 -1.071 -4.711 1 96.75 73 GLN A CA 1
ATOM 570 C C . GLN A 1 73 ? -5.805 -1.01 -4.551 1 96.75 73 GLN A C 1
ATOM 572 O O . GLN A 1 73 ? -5.207 0.065 -4.648 1 96.75 73 GLN A O 1
ATOM 577 N N . PHE A 1 74 ? -5.262 -2.113 -4.168 1 97.5 74 PHE A N 1
ATOM 578 C CA . PHE A 1 74 ? -3.814 -2.234 -4.02 1 97.5 74 PHE A CA 1
ATOM 579 C C . PHE A 1 74 ? -3.348 -3.633 -4.406 1 97.5 74 PHE A C 1
ATOM 581 O O . PHE A 1 74 ? -2.881 -3.85 -5.523 1 97.5 74 PHE A O 1
ATOM 588 N N . MET A 1 75 ? -3.635 -4.59 -3.523 1 98.5 75 MET A N 1
ATOM 589 C CA . MET A 1 75 ? -3.166 -5.938 -3.842 1 98.5 75 MET A CA 1
ATOM 590 C C . MET A 1 75 ? -3.816 -6.969 -2.928 1 98.5 75 MET A C 1
ATOM 592 O O . MET A 1 75 ? -4.438 -6.613 -1.924 1 98.5 75 MET A O 1
ATOM 596 N N . VAL A 1 76 ? -3.717 -8.258 -3.377 1 98.88 76 VAL A N 1
ATOM 597 C CA . VAL A 1 76 ? -4.02 -9.414 -2.547 1 98.88 76 VAL A CA 1
ATOM 598 C C . VAL A 1 76 ? -2.768 -10.273 -2.379 1 98.88 76 VAL A C 1
ATOM 600 O O . VAL A 1 76 ? -1.984 -10.43 -3.316 1 98.88 76 VAL A O 1
ATOM 603 N N . GLN A 1 77 ? -2.584 -10.766 -1.191 1 98.81 77 GLN A N 1
ATOM 604 C CA . GLN A 1 77 ? -1.366 -11.508 -0.871 1 98.81 77 GLN A CA 1
ATOM 605 C C . GLN A 1 77 ? -1.684 -12.938 -0.459 1 98.81 77 GLN A C 1
ATOM 607 O O . GLN A 1 77 ? -2.572 -13.172 0.362 1 98.81 77 GLN A O 1
ATOM 612 N N . GLY A 1 78 ? -0.917 -13.922 -1.062 1 98.81 78 GLY A N 1
ATOM 613 C CA . GLY A 1 78 ? -1.038 -15.336 -0.733 1 98.81 78 GLY A CA 1
ATOM 614 C C . GLY A 1 78 ? 0.274 -16.094 -0.851 1 98.81 78 GLY A C 1
ATOM 615 O O . GLY A 1 78 ? 1.334 -15.484 -1.003 1 98.81 78 GLY A O 1
ATOM 616 N N . GLY A 1 79 ? 0.112 -17.422 -0.657 1 98.75 79 GLY A N 1
ATOM 617 C CA . GLY A 1 79 ? 1.213 -18.297 -1.002 1 98.75 79 GLY A CA 1
ATOM 618 C C . GLY A 1 79 ? 1.919 -18.875 0.211 1 98.75 79 GLY A C 1
ATOM 619 O O . GLY A 1 79 ? 2.785 -19.75 0.078 1 98.75 79 GLY A O 1
ATOM 620 N N . ASP A 1 80 ? 1.55 -18.422 1.397 1 98.44 80 ASP A N 1
ATOM 621 C CA . ASP A 1 80 ? 2.174 -18.984 2.598 1 98.44 80 ASP A CA 1
ATOM 622 C C . ASP A 1 80 ? 1.573 -20.328 2.955 1 98.44 80 ASP A C 1
ATOM 624 O O . ASP A 1 80 ? 0.805 -20.453 3.914 1 98.44 80 ASP A O 1
ATOM 628 N N . PHE A 1 81 ? 2.016 -21.328 2.256 1 98.5 81 PHE A N 1
ATOM 629 C CA . PHE A 1 81 ? 1.514 -22.672 2.525 1 98.5 81 PHE A CA 1
ATOM 630 C C . PHE A 1 81 ? 2.281 -23.328 3.672 1 98.5 81 PHE A C 1
ATOM 632 O O . PHE A 1 81 ? 1.979 -24.453 4.07 1 98.5 81 PHE A O 1
ATOM 639 N N . VAL A 1 82 ? 3.244 -22.625 4.242 1 97.38 82 VAL A N 1
ATOM 640 C CA . VAL A 1 82 ? 4.074 -23.125 5.332 1 97.38 82 VAL A CA 1
ATOM 641 C C . VAL A 1 82 ? 3.389 -22.859 6.668 1 97.38 82 VAL A C 1
ATOM 643 O O . VAL A 1 82 ? 3.197 -23.766 7.473 1 97.38 82 VAL A O 1
ATOM 646 N N . ARG A 1 83 ? 2.939 -21.609 6.859 1 96.19 83 ARG A N 1
ATOM 647 C CA . ARG A 1 83 ? 2.363 -21.219 8.148 1 96.19 83 ARG A CA 1
ATOM 648 C C . ARG A 1 83 ? 0.944 -20.688 7.977 1 96.19 83 ARG A C 1
ATOM 650 O O . ARG A 1 83 ? 0.149 -20.719 8.914 1 96.19 83 ARG A O 1
ATOM 657 N N . GLY A 1 84 ? 0.712 -20.062 6.852 1 96.38 84 GLY A N 1
ATOM 658 C CA . GLY A 1 84 ? -0.618 -19.562 6.535 1 96.38 84 GLY A CA 1
ATOM 659 C C . GLY A 1 84 ? -0.904 -18.203 7.125 1 96.38 84 GLY A C 1
ATOM 660 O O . GLY A 1 84 ? -2.006 -17.672 6.969 1 96.38 84 GLY A O 1
ATOM 661 N N . ASP A 1 85 ? 0.073 -17.594 7.801 1 94.25 85 ASP A N 1
ATOM 662 C CA . ASP A 1 85 ? -0.186 -16.344 8.492 1 94.25 85 ASP A CA 1
ATOM 663 C C . ASP A 1 85 ? 0.701 -15.219 7.945 1 94.25 85 ASP A C 1
ATOM 665 O O . ASP A 1 85 ? 0.775 -14.141 8.531 1 94.25 85 ASP A O 1
ATOM 669 N N . GLY A 1 86 ? 1.381 -15.531 6.965 1 96 86 GLY A N 1
ATOM 670 C CA . GLY A 1 86 ? 2.188 -14.508 6.312 1 96 86 GLY A CA 1
ATOM 671 C C . GLY A 1 86 ? 3.637 -14.516 6.762 1 96 86 GLY A C 1
ATOM 672 O O . GLY A 1 86 ? 4.453 -13.742 6.262 1 96 86 GLY A O 1
ATOM 673 N N . THR A 1 87 ? 4.023 -15.438 7.629 1 95.75 87 THR A N 1
ATOM 674 C CA . THR A 1 87 ? 5.395 -15.422 8.125 1 95.75 87 THR A CA 1
ATOM 675 C C . THR A 1 87 ? 6.191 -16.578 7.535 1 95.75 87 THR A C 1
ATOM 677 O O . THR A 1 87 ? 7.41 -16.656 7.703 1 95.75 87 THR A O 1
ATOM 680 N N . GLY A 1 88 ? 5.555 -17.438 6.84 1 97.31 88 GL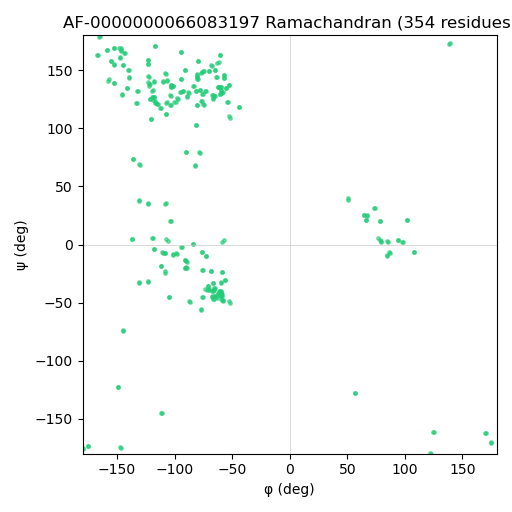Y A N 1
ATOM 681 C CA . GLY A 1 88 ? 6.238 -18.578 6.254 1 97.31 88 GLY A CA 1
ATOM 682 C C . GLY A 1 88 ? 7.039 -18.234 5.016 1 97.31 88 GLY A C 1
ATOM 683 O O . GLY A 1 88 ? 6.641 -17.359 4.246 1 97.31 88 GLY A O 1
ATOM 684 N N . SER A 1 89 ? 8.125 -18.969 4.855 1 97.88 89 SER A N 1
ATOM 685 C CA . SER A 1 89 ? 8.961 -18.797 3.676 1 97.88 89 SER A CA 1
ATOM 686 C C . SER A 1 89 ? 9.492 -20.141 3.174 1 97.88 89 SER A C 1
ATOM 688 O O . SER A 1 89 ? 9.867 -21 3.969 1 97.88 89 SER A O 1
ATOM 690 N N . PHE A 1 90 ? 9.383 -20.266 1.904 1 98.44 90 PHE A N 1
ATOM 691 C CA . PHE A 1 90 ? 9.836 -21.469 1.211 1 98.44 90 PHE A CA 1
ATOM 692 C C . PHE A 1 90 ? 10.125 -21.156 -0.254 1 98.44 90 PHE A C 1
ATOM 694 O O . PHE A 1 90 ? 9.453 -20.328 -0.871 1 98.44 90 PHE A O 1
ATOM 701 N N . SER A 1 91 ? 11.117 -21.75 -0.768 1 98.69 91 SER A N 1
ATOM 702 C CA . SER A 1 91 ? 11.352 -21.75 -2.209 1 98.69 91 SER A CA 1
ATOM 703 C C . SER A 1 91 ? 12.023 -23.047 -2.654 1 98.69 91 SER A C 1
ATO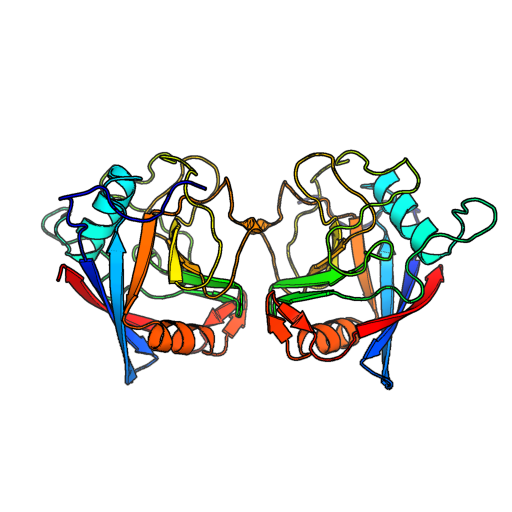M 705 O O . SER A 1 91 ? 12.461 -23.844 -1.821 1 98.69 91 SER A O 1
ATOM 707 N N . ILE A 1 92 ? 12.07 -23.219 -3.92 1 98.62 92 ILE A N 1
ATOM 708 C CA . ILE A 1 92 ? 12.695 -24.422 -4.465 1 98.62 92 ILE A CA 1
ATOM 709 C C . ILE A 1 92 ? 14.219 -24.281 -4.387 1 98.62 92 ILE A C 1
ATOM 711 O O . ILE A 1 92 ? 14.945 -25.25 -4.637 1 98.62 92 ILE A O 1
ATOM 715 N N . TYR A 1 93 ? 14.711 -23.141 -3.996 1 98.25 93 TYR A N 1
ATOM 716 C CA . TYR A 1 93 ? 16.141 -22.875 -3.904 1 98.25 93 TYR A CA 1
ATOM 717 C C . TYR A 1 93 ? 16.594 -22.828 -2.451 1 98.25 93 TYR A C 1
ATOM 719 O O . TYR A 1 93 ? 17.766 -22.547 -2.166 1 98.25 93 TYR A O 1
ATOM 727 N N . GLY A 1 94 ? 15.711 -23.109 -1.568 1 96.19 94 GLY A N 1
ATOM 728 C CA . GLY A 1 94 ? 15.914 -22.938 -0.139 1 96.19 94 GLY A CA 1
ATOM 729 C C . GLY A 1 94 ? 14.867 -22.062 0.515 1 96.19 94 GLY A C 1
ATOM 730 O O . GLY A 1 94 ? 13.766 -21.906 -0.02 1 96.19 94 GLY A O 1
ATOM 731 N N . ALA A 1 95 ? 15.172 -21.562 1.678 1 96 95 ALA A N 1
ATOM 732 C CA . ALA A 1 95 ? 14.172 -20.781 2.408 1 96 95 ALA A CA 1
ATOM 733 C C . ALA A 1 95 ? 13.836 -19.484 1.672 1 96 95 ALA A C 1
ATOM 735 O O . ALA A 1 95 ? 12.68 -19.062 1.63 1 96 95 ALA A O 1
ATOM 736 N N . GLN A 1 96 ? 14.891 -18.922 1.121 1 98 96 GLN A N 1
ATOM 737 C CA . GLN A 1 96 ? 14.75 -17.656 0.413 1 98 96 GLN A CA 1
ATOM 738 C C . GLN A 1 96 ? 15.664 -17.609 -0.808 1 98 96 GLN A C 1
ATOM 740 O O . GLN A 1 96 ? 16.547 -18.453 -0.963 1 98 96 GLN A O 1
ATOM 745 N N . PHE A 1 97 ? 15.438 -16.672 -1.719 1 98.62 97 PHE A N 1
ATOM 746 C CA . PHE A 1 97 ? 16.312 -16.469 -2.871 1 98.62 97 PHE A CA 1
ATOM 747 C C . PHE A 1 97 ? 16.359 -14.992 -3.246 1 98.62 97 PHE A C 1
ATOM 749 O O . PHE A 1 97 ? 15.547 -14.195 -2.777 1 98.62 97 PHE A O 1
ATOM 756 N N . GLU A 1 98 ? 17.219 -14.57 -4.035 1 98.44 98 GLU A N 1
ATOM 757 C CA . GLU A 1 98 ? 17.562 -13.18 -4.309 1 98.44 98 GLU A CA 1
ATOM 758 C C . GLU A 1 98 ? 16.562 -12.539 -5.273 1 98.44 98 GLU A C 1
ATOM 760 O O . GLU A 1 98 ? 15.922 -13.234 -6.059 1 98.44 98 GLU A O 1
ATOM 765 N N . ASP A 1 99 ? 16.5 -11.234 -5.234 1 98.56 99 ASP A N 1
ATOM 766 C CA . ASP A 1 99 ? 15.789 -10.469 -6.25 1 98.56 99 ASP A CA 1
ATOM 767 C C . ASP A 1 99 ? 16.469 -10.578 -7.609 1 98.56 99 ASP A C 1
ATOM 769 O O . ASP A 1 99 ? 17.656 -10.266 -7.742 1 98.56 99 ASP A O 1
ATOM 773 N N . GLU A 1 100 ? 15.766 -10.953 -8.562 1 98.06 100 GLU A N 1
ATOM 774 C CA . GLU A 1 100 ? 16.375 -11.125 -9.883 1 98.06 100 GLU A CA 1
ATOM 775 C C . GLU A 1 100 ? 16.594 -9.781 -10.562 1 98.06 100 GLU A C 1
ATOM 777 O O . GLU A 1 100 ? 17.688 -9.5 -11.047 1 98.06 100 GLU A O 1
ATOM 782 N N . ASN A 1 101 ? 15.523 -9.016 -10.711 1 97.38 101 ASN A N 1
ATOM 783 C CA . ASN A 1 101 ? 15.578 -7.656 -11.242 1 97.38 101 ASN A CA 1
ATOM 784 C C . ASN A 1 101 ? 14.289 -6.895 -10.961 1 97.38 101 ASN A C 1
ATOM 786 O O . ASN A 1 101 ? 13.344 -7.445 -10.391 1 97.38 101 ASN A O 1
ATOM 790 N N . PHE A 1 102 ? 14.25 -5.684 -11.375 1 97.88 102 PHE A N 1
ATOM 791 C CA . PHE A 1 102 ? 13.078 -4.84 -11.203 1 97.88 102 PHE A CA 1
ATOM 792 C C . PHE A 1 102 ? 12.703 -4.152 -12.508 1 97.88 102 PHE A C 1
ATOM 794 O O . PHE A 1 102 ? 12.281 -2.992 -12.508 1 97.88 102 PHE A O 1
ATOM 801 N N . LYS A 1 103 ? 12.852 -4.852 -13.531 1 97.44 103 LYS A N 1
ATOM 802 C CA . LYS A 1 103 ? 12.656 -4.293 -14.867 1 97.44 103 LYS A CA 1
ATOM 803 C C . LYS A 1 103 ? 11.188 -3.92 -15.094 1 97.44 103 LYS A C 1
ATOM 805 O O . LYS A 1 103 ? 10.891 -2.949 -15.797 1 97.44 103 LYS A O 1
ATOM 810 N N . VAL A 1 104 ? 10.344 -4.75 -14.625 1 97.81 104 VAL A N 1
ATOM 811 C CA . VAL A 1 104 ? 8.914 -4.52 -14.805 1 97.81 104 VAL A CA 1
ATOM 812 C C . VAL A 1 104 ? 8.344 -3.803 -13.586 1 97.81 104 VAL A C 1
ATOM 814 O O . VAL A 1 104 ? 8.617 -4.195 -12.445 1 97.81 104 VAL A O 1
ATOM 817 N N . LYS A 1 105 ? 7.59 -2.746 -13.82 1 97.56 105 LYS A N 1
ATOM 818 C CA . LYS A 1 105 ? 6.969 -1.963 -12.75 1 97.56 105 LYS A CA 1
ATOM 819 C C . LYS A 1 105 ? 5.547 -2.434 -12.477 1 97.56 105 LYS A C 1
ATOM 821 O O . LYS A 1 105 ? 4.977 -3.191 -13.266 1 97.56 105 LYS A O 1
ATOM 826 N N . HIS A 1 106 ? 4.984 -1.994 -11.32 1 97.5 106 HIS A N 1
ATOM 827 C CA . HIS A 1 106 ? 3.627 -2.342 -10.914 1 97.5 106 HIS A CA 1
ATOM 828 C C . HIS A 1 106 ? 2.619 -1.327 -11.438 1 97.5 106 HIS A C 1
ATOM 830 O O . HIS A 1 106 ? 2.006 -0.592 -10.656 1 97.5 106 HIS A O 1
ATOM 836 N N . THR A 1 107 ? 2.268 -1.438 -12.648 1 96.62 107 THR A N 1
ATOM 837 C CA . THR A 1 107 ? 1.624 -0.324 -13.336 1 96.62 107 THR A CA 1
ATOM 838 C C . THR A 1 107 ? 0.109 -0.501 -13.359 1 96.62 107 THR A C 1
ATOM 840 O O . THR A 1 107 ? -0.622 0.398 -13.773 1 96.62 107 THR A O 1
ATOM 843 N N . GLY A 1 108 ? -0.39 -1.628 -12.922 1 96.38 108 GLY A N 1
ATOM 844 C CA . GLY A 1 108 ? -1.826 -1.847 -12.984 1 96.38 108 GLY A CA 1
ATOM 845 C C . GLY A 1 108 ? -2.26 -3.15 -12.344 1 96.38 108 GLY A C 1
ATOM 846 O O . GLY A 1 108 ? -1.456 -3.83 -11.703 1 96.38 108 GLY A O 1
ATOM 847 N N . PRO A 1 109 ? -3.557 -3.424 -12.516 1 97.88 109 PRO A N 1
ATOM 848 C CA . PRO A 1 109 ? -4.082 -4.66 -11.93 1 97.88 109 PRO A CA 1
ATOM 849 C C . PRO A 1 109 ? -3.572 -5.91 -12.641 1 97.88 109 PRO A C 1
ATOM 851 O O . PRO A 1 109 ? -3.281 -5.871 -13.844 1 97.88 109 PRO A O 1
ATOM 854 N N . GLY A 1 110 ? -3.438 -6.973 -11.922 1 98.69 110 GLY A N 1
ATOM 855 C CA . GLY A 1 110 ? -3.205 -8.289 -12.508 1 98.69 110 GLY A CA 1
ATOM 856 C C . GLY A 1 110 ? -1.733 -8.648 -12.586 1 98.69 110 GLY A C 1
ATOM 857 O O . GLY A 1 110 ? -1.372 -9.664 -13.188 1 98.69 110 GLY A O 1
ATOM 858 N N . LEU A 1 111 ? -0.894 -7.832 -12.078 1 98.69 111 LEU A N 1
ATOM 859 C CA . LEU A 1 111 ? 0.523 -8.18 -12.078 1 98.69 111 LEU A CA 1
ATOM 860 C C . LEU A 1 111 ? 0.864 -9.07 -10.891 1 98.69 111 LEU A C 1
ATOM 862 O O . LEU A 1 111 ? 0.356 -8.859 -9.781 1 98.69 111 LEU A O 1
ATOM 866 N N . LEU A 1 112 ? 1.651 -10.102 -11.156 1 98.94 112 LEU A N 1
ATOM 867 C CA . LEU A 1 112 ? 2.217 -10.945 -10.109 1 98.94 112 LEU A CA 1
ATOM 868 C C . LEU A 1 112 ? 3.545 -10.383 -9.617 1 98.94 112 LEU A C 1
ATOM 870 O O . LEU A 1 112 ? 4.438 -10.094 -10.414 1 98.94 112 LEU A O 1
ATOM 874 N N . SER A 1 113 ? 3.654 -10.297 -8.289 1 98.75 113 SER A N 1
ATOM 875 C CA . SER A 1 113 ? 4.836 -9.719 -7.664 1 98.75 113 SER A CA 1
ATOM 876 C C . SER A 1 113 ? 5.246 -10.508 -6.422 1 98.75 113 SER A C 1
ATOM 878 O O . SER A 1 113 ? 4.391 -10.984 -5.672 1 98.75 113 SER A O 1
ATOM 880 N N . MET A 1 114 ? 6.516 -10.602 -6.223 1 98.81 114 MET A N 1
ATOM 881 C CA . MET A 1 114 ? 6.98 -11.344 -5.055 1 98.81 114 MET A CA 1
ATOM 882 C C . MET A 1 114 ? 6.73 -10.547 -3.773 1 98.81 114 MET A C 1
ATOM 884 O O . MET A 1 114 ? 6.953 -9.336 -3.736 1 98.81 114 MET A O 1
ATOM 888 N N . ALA A 1 115 ? 6.188 -11.172 -2.812 1 98.38 115 ALA A N 1
ATOM 889 C CA . ALA A 1 115 ? 6.281 -10.664 -1.445 1 98.38 115 ALA A CA 1
ATOM 890 C C . ALA A 1 115 ? 7.621 -11.023 -0.816 1 98.38 115 ALA A C 1
ATOM 892 O O . ALA A 1 115 ? 8.164 -12.102 -1.064 1 98.38 115 ALA A O 1
ATOM 893 N N . ASN A 1 116 ? 8.188 -10.141 -0.024 1 97.44 116 ASN A N 1
ATOM 894 C CA . ASN A 1 116 ? 9.453 -10.398 0.652 1 97.44 116 ASN A CA 1
ATOM 895 C C . ASN A 1 116 ? 9.57 -9.609 1.951 1 97.44 116 ASN A C 1
ATOM 897 O O . ASN A 1 116 ? 8.695 -8.805 2.273 1 97.44 116 ASN A O 1
ATOM 901 N N . SER A 1 117 ? 10.57 -9.945 2.75 1 93.94 117 SER A N 1
ATOM 902 C CA . SER A 1 117 ? 10.82 -9.273 4.02 1 93.94 117 SER A CA 1
ATOM 903 C C . SER A 1 117 ? 12.062 -8.398 3.939 1 93.94 117 SER A C 1
ATOM 905 O O . SER A 1 117 ? 12.836 -8.312 4.898 1 93.94 117 SER A O 1
ATOM 907 N N . GLY A 1 118 ? 12.273 -7.824 2.824 1 94.19 118 GLY A N 1
ATOM 908 C CA . GLY A 1 118 ? 13.469 -7.062 2.5 1 94.19 118 GLY A CA 1
ATOM 909 C C . GLY A 1 118 ? 14.195 -7.578 1.269 1 94.19 118 GLY A C 1
ATOM 910 O O . GLY A 1 118 ? 13.75 -8.547 0.646 1 94.19 118 GLY A O 1
ATOM 911 N N . PRO A 1 119 ? 15.273 -6.922 0.946 1 96.25 119 PRO A N 1
ATOM 912 C CA . PRO A 1 119 ? 15.992 -7.305 -0.273 1 96.25 119 PRO A CA 1
ATOM 913 C C . PRO A 1 119 ? 16.484 -8.75 -0.241 1 96.25 119 PRO A C 1
ATOM 915 O O . PRO A 1 119 ? 17 -9.211 0.783 1 96.25 119 PRO A O 1
ATOM 918 N N . ASN A 1 120 ? 16.188 -9.469 -1.262 1 98 120 ASN A N 1
ATOM 919 C CA . ASN A 1 120 ? 16.75 -10.797 -1.523 1 98 120 ASN A CA 1
ATOM 920 C C . ASN A 1 120 ? 16.156 -11.844 -0.589 1 98 120 ASN A C 1
ATOM 922 O O . ASN A 1 120 ? 16.828 -12.812 -0.222 1 98 120 ASN A O 1
ATOM 926 N N . THR A 1 121 ? 14.969 -11.688 -0.206 1 98.25 121 THR A N 1
ATOM 927 C CA . THR A 1 121 ? 14.344 -12.648 0.694 1 98.25 121 THR A CA 1
ATOM 928 C C . THR A 1 121 ? 13.062 -13.211 0.081 1 98.25 121 THR A C 1
ATOM 930 O O . THR A 1 121 ? 12.078 -13.445 0.788 1 98.25 121 THR A O 1
ATOM 933 N N . ASN A 1 122 ? 13.102 -13.359 -1.166 1 98.69 122 ASN A N 1
ATOM 934 C CA . ASN A 1 122 ? 11.938 -13.945 -1.829 1 98.69 122 ASN A CA 1
ATOM 935 C C . ASN A 1 122 ? 11.711 -15.391 -1.398 1 98.69 122 ASN A C 1
ATOM 937 O O . ASN A 1 122 ? 12.664 -16.094 -1.069 1 98.69 122 ASN A O 1
ATOM 941 N N . GLY A 1 123 ? 10.461 -15.805 -1.417 1 98.56 123 GLY A N 1
ATOM 942 C CA . GLY A 1 123 ? 10.102 -17.172 -1.071 1 98.56 123 GLY A CA 1
ATOM 943 C C . GLY A 1 123 ? 8.883 -17.672 -1.812 1 98.56 123 GLY A C 1
ATOM 944 O O . GLY A 1 123 ? 8.859 -17.688 -3.045 1 98.56 123 GLY A O 1
ATOM 945 N N . CYS A 1 124 ? 7.879 -18.078 -0.984 1 98.88 124 CYS A N 1
ATOM 946 C CA . CYS A 1 124 ? 6.703 -18.688 -1.593 1 98.88 124 CYS A CA 1
ATOM 947 C C . CYS A 1 124 ? 5.547 -17.688 -1.663 1 98.88 124 CYS A C 1
ATOM 949 O O . CYS A 1 124 ? 4.535 -17.953 -2.316 1 98.88 124 CYS A O 1
ATOM 951 N N . GLN A 1 125 ? 5.715 -16.547 -1.036 1 98.88 125 GLN A N 1
ATOM 952 C CA . GLN A 1 125 ? 4.594 -15.609 -0.97 1 98.88 125 GLN A CA 1
ATOM 953 C C . GLN A 1 125 ? 4.617 -14.641 -2.148 1 98.88 125 GLN A C 1
ATOM 955 O O . GLN A 1 125 ? 5.684 -14.312 -2.672 1 98.88 125 GLN A O 1
ATOM 960 N N . PHE A 1 126 ? 3.426 -14.195 -2.535 1 98.94 126 PHE A N 1
ATOM 961 C CA . PHE A 1 126 ? 3.285 -13.336 -3.703 1 98.94 126 PHE A CA 1
ATOM 962 C C . PHE A 1 126 ? 2.129 -12.359 -3.523 1 98.94 126 PHE A C 1
ATOM 964 O O . PHE A 1 126 ? 1.268 -12.562 -2.664 1 98.94 126 PHE A O 1
ATOM 971 N N . PHE A 1 127 ? 2.166 -11.328 -4.316 1 98.75 127 PHE A N 1
ATOM 972 C CA . PHE A 1 127 ? 1.053 -10.406 -4.516 1 98.75 127 PHE A CA 1
ATOM 973 C C . PHE A 1 127 ? 0.435 -10.594 -5.898 1 98.75 127 PHE A C 1
ATOM 975 O O . PHE A 1 127 ? 1.136 -10.914 -6.859 1 98.75 127 PHE A O 1
ATOM 982 N N . ILE A 1 128 ? -0.827 -10.375 -5.977 1 98.94 128 ILE A N 1
ATOM 983 C CA . ILE A 1 128 ? -1.489 -9.984 -7.211 1 98.94 128 ILE A CA 1
ATOM 984 C C . ILE A 1 128 ? -2.055 -8.57 -7.066 1 98.94 128 ILE A C 1
ATOM 986 O O . ILE A 1 128 ? -2.881 -8.312 -6.188 1 98.94 128 ILE A O 1
ATOM 990 N N . THR A 1 129 ? -1.61 -7.664 -7.926 1 98.62 129 THR A N 1
ATOM 991 C CA . THR A 1 129 ? -2.059 -6.281 -7.797 1 98.62 129 THR A CA 1
ATOM 992 C C . THR A 1 129 ? -3.496 -6.133 -8.289 1 98.62 129 THR A C 1
ATOM 994 O O . THR A 1 129 ? -3.912 -6.824 -9.219 1 98.62 129 THR A O 1
ATOM 997 N N . THR A 1 130 ? -4.227 -5.207 -7.703 1 98.12 130 THR A N 1
ATOM 998 C CA . THR A 1 130 ? -5.582 -4.918 -8.148 1 98.12 130 THR A CA 1
ATOM 999 C C . THR A 1 130 ? -5.695 -3.482 -8.648 1 98.12 130 THR A C 1
ATOM 1001 O O . THR A 1 130 ? -6.746 -3.07 -9.141 1 98.12 130 THR A O 1
ATOM 1004 N N . ALA A 1 131 ? -4.707 -2.75 -8.555 1 97 131 ALA A N 1
ATOM 1005 C CA . ALA A 1 131 ? -4.512 -1.382 -9.023 1 97 131 ALA A CA 1
ATOM 1006 C C . ALA A 1 131 ? -3.025 -1.062 -9.172 1 97 131 ALA A C 1
ATOM 1008 O O . ALA A 1 131 ? -2.17 -1.861 -8.789 1 97 131 ALA A O 1
ATOM 1009 N N . PRO A 1 132 ? -2.697 0.084 -9.852 1 96.12 132 PRO A N 1
ATOM 1010 C CA . PRO A 1 132 ? -1.284 0.47 -9.82 1 96.12 132 PRO A CA 1
ATOM 1011 C C . PRO A 1 132 ? -0.723 0.538 -8.406 1 96.12 132 PRO A C 1
ATOM 1013 O O . PRO A 1 132 ? -1.413 0.984 -7.484 1 96.12 132 PRO A O 1
ATOM 1016 N N . ALA A 1 133 ? 0.481 0.029 -8.188 1 96.12 133 ALA A N 1
ATOM 1017 C CA . ALA A 1 133 ? 1.09 -0.066 -6.863 1 96.12 133 ALA A CA 1
ATOM 1018 C C . ALA A 1 133 ? 2.551 0.373 -6.898 1 96.12 133 ALA A C 1
ATOM 1020 O O . ALA A 1 133 ? 3.453 -0.429 -6.645 1 96.12 133 ALA A O 1
ATOM 1021 N N . GLU A 1 134 ? 2.83 1.579 -7.016 1 93.44 134 GLU A N 1
ATOM 1022 C CA . GLU A 1 134 ? 4.176 2.121 -7.195 1 93.44 134 GLU A CA 1
ATOM 1023 C C . GLU A 1 134 ? 5.016 1.931 -5.934 1 93.44 134 GLU A C 1
ATOM 1025 O O . GLU A 1 134 ? 6.246 1.894 -6.004 1 93.44 134 GLU A O 1
ATOM 1030 N N . PHE A 1 135 ? 4.391 1.779 -4.805 1 92.38 135 PHE A N 1
ATOM 1031 C CA . PHE A 1 135 ? 5.078 1.552 -3.541 1 92.38 135 PHE A CA 1
ATOM 1032 C C . PHE A 1 135 ? 5.938 0.295 -3.607 1 92.38 135 PHE A C 1
ATOM 1034 O O . PHE A 1 135 ? 6.895 0.149 -2.846 1 92.38 135 PHE A O 1
ATOM 1041 N N . LEU A 1 136 ? 5.574 -0.566 -4.48 1 96.62 136 LEU A N 1
ATOM 1042 C CA . LEU A 1 136 ? 6.242 -1.86 -4.586 1 96.62 136 LEU A CA 1
ATOM 1043 C C . LEU A 1 136 ? 7.418 -1.789 -5.551 1 96.62 136 LEU A C 1
ATOM 1045 O O . LEU A 1 136 ? 8.266 -2.684 -5.566 1 96.62 136 LEU A O 1
ATOM 1049 N N . ASP A 1 137 ? 7.527 -0.788 -6.332 1 95.62 137 ASP A N 1
ATOM 1050 C CA . ASP A 1 137 ? 8.547 -0.676 -7.371 1 95.62 137 ASP A CA 1
ATOM 1051 C C . ASP A 1 137 ? 9.953 -0.667 -6.762 1 95.62 137 ASP A C 1
ATOM 1053 O O . ASP A 1 137 ? 10.188 -0.015 -5.742 1 95.62 137 ASP A O 1
ATOM 1057 N N . GLY A 1 138 ? 10.805 -1.458 -7.418 1 95 138 GLY A N 1
ATOM 1058 C CA . GLY A 1 138 ? 12.195 -1.464 -7.004 1 95 138 GLY A CA 1
ATOM 1059 C C . GLY A 1 138 ? 12.445 -2.311 -5.77 1 95 138 GLY A C 1
ATOM 1060 O O . GLY A 1 138 ? 13.586 -2.424 -5.309 1 95 138 GLY A O 1
ATOM 1061 N N . LYS A 1 139 ? 11.414 -2.953 -5.289 1 95.62 139 LYS A N 1
ATOM 1062 C CA . LYS A 1 139 ? 11.539 -3.725 -4.059 1 95.62 139 LYS A CA 1
ATOM 1063 C C . LYS A 1 139 ? 10.961 -5.125 -4.223 1 95.62 139 LYS A C 1
ATOM 1065 O O . LYS A 1 139 ? 11.383 -6.062 -3.541 1 95.62 139 LYS A O 1
ATOM 1070 N N . HIS A 1 140 ? 9.977 -5.18 -5.008 1 98.06 140 HIS A N 1
ATOM 1071 C CA . HIS A 1 140 ? 9.289 -6.441 -5.254 1 98.06 140 HIS A CA 1
ATOM 1072 C C . HIS A 1 140 ? 9.32 -6.801 -6.738 1 98.06 140 HIS A C 1
ATOM 1074 O O . HIS A 1 140 ? 8.852 -6.027 -7.578 1 98.06 140 HIS A O 1
ATOM 1080 N N . CYS A 1 141 ? 9.781 -7.91 -6.992 1 98.44 141 CYS A N 1
ATOM 1081 C CA . CYS A 1 141 ? 9.992 -8.344 -8.367 1 98.44 141 CYS A CA 1
ATOM 1082 C C . CYS A 1 141 ? 8.68 -8.742 -9.023 1 98.44 141 CYS A C 1
ATOM 1084 O O . CYS A 1 141 ? 7.957 -9.602 -8.516 1 98.44 141 CYS A O 1
ATOM 1086 N N . VAL A 1 142 ? 8.422 -8.094 -10.109 1 98.88 142 VAL A N 1
ATOM 1087 C CA . VAL A 1 142 ? 7.285 -8.508 -10.93 1 98.88 142 VAL A CA 1
ATOM 1088 C C . VAL A 1 142 ? 7.684 -9.695 -11.805 1 98.88 142 VAL A C 1
ATOM 1090 O O . VAL A 1 142 ? 8.703 -9.648 -12.5 1 98.88 142 VAL A O 1
ATOM 1093 N N . PHE A 1 143 ? 6.832 -10.758 -11.82 1 98.81 143 PHE A N 1
ATOM 1094 C CA . PHE A 1 143 ? 7.305 -11.961 -12.492 1 98.81 143 PHE A CA 1
ATOM 1095 C C . PHE A 1 143 ? 6.203 -12.57 -13.352 1 98.81 143 PHE A C 1
ATOM 1097 O O . PHE A 1 143 ? 6.371 -13.656 -13.914 1 98.81 143 PHE A O 1
ATOM 1104 N N . GLY A 1 144 ? 5.086 -11.953 -13.469 1 98.81 144 GLY A N 1
ATOM 1105 C CA . GLY A 1 144 ? 3.988 -12.484 -14.266 1 98.81 144 GLY A CA 1
ATOM 1106 C C . GLY A 1 144 ? 2.77 -11.578 -14.273 1 98.81 144 GLY A C 1
ATOM 1107 O O . GLY A 1 144 ? 2.814 -10.461 -13.758 1 98.81 144 GLY A O 1
ATOM 1108 N N . ARG A 1 145 ? 1.732 -12.109 -14.93 1 98.81 145 ARG A N 1
ATOM 1109 C CA . ARG A 1 145 ? 0.476 -11.367 -14.977 1 98.81 145 ARG A CA 1
ATOM 1110 C C . ARG A 1 145 ? -0.711 -12.312 -15.125 1 98.81 145 ARG A C 1
ATOM 1112 O O . ARG A 1 145 ? -0.577 -13.406 -15.688 1 98.81 145 ARG A O 1
ATOM 1119 N N . VAL A 1 146 ? -1.791 -11.875 -14.703 1 98.88 146 VAL A N 1
ATOM 1120 C CA . VAL A 1 146 ? -3.062 -12.555 -14.93 1 98.88 146 VAL A CA 1
ATOM 1121 C C . VAL A 1 146 ? -3.518 -12.336 -16.375 1 98.88 146 VAL A C 1
ATOM 1123 O O . VAL A 1 146 ? -3.578 -11.203 -16.844 1 98.88 146 VAL A O 1
ATOM 1126 N N . ILE A 1 147 ? -3.844 -13.375 -17.016 1 98.56 147 ILE A N 1
ATOM 1127 C CA . ILE A 1 147 ? -4.281 -13.25 -18.406 1 98.56 147 ILE A CA 1
ATOM 1128 C C . ILE A 1 147 ? -5.762 -13.602 -18.516 1 98.56 147 ILE A C 1
ATOM 1130 O O . ILE A 1 147 ? -6.406 -13.289 -19.516 1 98.56 147 ILE A O 1
ATOM 1134 N N . ASP A 1 148 ? -6.262 -14.266 -17.547 1 98.69 148 ASP A N 1
ATOM 1135 C CA . ASP A 1 148 ? -7.68 -14.594 -17.422 1 98.69 148 ASP A CA 1
ATOM 1136 C C . ASP A 1 148 ? -8.078 -14.773 -15.969 1 98.69 148 ASP A C 1
ATOM 1138 O O . ASP A 1 148 ? -7.332 -15.359 -15.18 1 98.69 148 ASP A O 1
ATOM 1142 N N . GLY A 1 149 ? -9.32 -14.211 -15.617 1 98.75 149 GLY A N 1
ATOM 1143 C CA . GLY A 1 149 ? -9.789 -14.398 -14.258 1 98.75 149 GLY A CA 1
ATOM 1144 C C . GLY A 1 149 ? -9.594 -13.18 -13.383 1 98.75 149 GLY A C 1
ATOM 1145 O O . GLY A 1 149 ? -9.508 -13.297 -12.156 1 98.75 149 GLY A O 1
ATOM 1146 N N . LEU A 1 150 ? -9.461 -12.055 -14.016 1 98.5 150 LEU A N 1
ATOM 1147 C CA . LEU A 1 150 ? -9.352 -10.82 -13.234 1 98.5 150 LEU A CA 1
ATOM 1148 C C . LEU A 1 150 ? -10.602 -10.617 -12.375 1 98.5 150 LEU A C 1
ATOM 1150 O O . LEU A 1 150 ? -10.516 -10.078 -11.273 1 98.5 150 LEU A O 1
ATOM 1154 N N . LEU A 1 151 ? -11.734 -11.047 -12.859 1 98.38 151 LEU A N 1
ATOM 1155 C CA . LEU A 1 151 ? -12.953 -10.977 -12.07 1 98.38 151 LEU A CA 1
ATOM 1156 C C . LEU A 1 151 ? -12.828 -11.797 -10.789 1 98.38 151 LEU A C 1
ATOM 1158 O O . LEU A 1 151 ? -13.32 -11.398 -9.734 1 98.38 151 LEU A O 1
ATOM 1162 N N . THR A 1 152 ? -12.211 -12.938 -10.906 1 98.88 152 THR A N 1
ATOM 1163 C CA . THR A 1 152 ? -11.969 -13.758 -9.734 1 98.88 152 THR A CA 1
ATOM 1164 C C . THR A 1 152 ? -11.062 -13.031 -8.742 1 98.88 152 THR A C 1
ATOM 1166 O O . THR A 1 152 ? -11.32 -13.039 -7.535 1 98.88 152 THR A O 1
ATOM 1169 N N . VAL A 1 153 ? -10.047 -12.375 -9.227 1 98.88 153 VAL A N 1
ATOM 1170 C CA . VAL A 1 153 ? -9.172 -11.57 -8.375 1 98.88 153 VAL A CA 1
ATOM 1171 C C . VAL A 1 153 ? -9.992 -10.484 -7.672 1 98.88 153 VAL A C 1
ATOM 1173 O O . VAL A 1 153 ? -9.797 -10.234 -6.48 1 98.88 153 VAL A O 1
ATOM 1176 N N . ARG A 1 154 ? -10.875 -9.906 -8.391 1 98.44 154 ARG A N 1
ATOM 1177 C CA . ARG A 1 154 ? -11.727 -8.859 -7.82 1 98.44 154 ARG A CA 1
ATOM 1178 C C . ARG A 1 154 ? -12.633 -9.422 -6.734 1 98.44 154 ARG A C 1
ATOM 1180 O O . ARG A 1 154 ? -12.922 -8.75 -5.742 1 98.44 154 ARG A O 1
ATOM 1187 N N . LYS A 1 155 ? -13.117 -10.609 -6.918 1 98.69 155 LYS A N 1
ATOM 1188 C CA . LYS A 1 155 ? -13.906 -11.25 -5.875 1 98.69 155 LYS A CA 1
ATOM 1189 C C . LYS A 1 155 ? -13.094 -11.406 -4.59 1 98.69 155 LYS A C 1
ATOM 1191 O O . LYS A 1 155 ? -13.609 -11.164 -3.494 1 98.69 155 LYS A O 1
ATOM 1196 N N . ILE A 1 156 ? -11.883 -11.836 -4.742 1 98.81 156 ILE A N 1
ATOM 1197 C CA . ILE A 1 156 ? -11.008 -11.953 -3.584 1 98.81 156 ILE A CA 1
ATOM 1198 C C . ILE A 1 156 ? -10.852 -10.594 -2.91 1 98.81 156 ILE A C 1
ATOM 1200 O O . ILE A 1 156 ? -10.984 -10.477 -1.691 1 98.81 156 ILE A O 1
ATOM 1204 N N . GLU A 1 157 ? -10.586 -9.586 -3.686 1 98.25 157 GLU A N 1
ATOM 1205 C CA . GLU A 1 157 ? -10.359 -8.219 -3.232 1 98.25 157 GLU A CA 1
ATOM 1206 C C . GLU A 1 157 ? -11.547 -7.707 -2.42 1 98.25 157 GLU A C 1
ATOM 1208 O O . GLU A 1 157 ? -11.375 -6.926 -1.483 1 98.25 157 GLU A O 1
ATOM 1213 N N . ASN A 1 158 ? -12.695 -8.18 -2.738 1 97.69 158 ASN A N 1
ATOM 1214 C CA . ASN A 1 158 ? -13.922 -7.641 -2.158 1 97.69 158 ASN A CA 1
ATOM 1215 C C . ASN A 1 158 ? -14.352 -8.43 -0.925 1 97.69 158 ASN A C 1
ATOM 1217 O O . ASN A 1 158 ? -15.383 -8.125 -0.316 1 97.69 158 ASN A O 1
ATOM 1221 N N . VAL A 1 159 ? -13.641 -9.453 -0.581 1 98.38 159 VAL A N 1
ATOM 1222 C CA . VAL A 1 159 ? -13.938 -10.172 0.654 1 98.38 159 VAL A CA 1
ATOM 1223 C C . VAL A 1 159 ? -13.68 -9.266 1.854 1 98.38 159 VAL A C 1
ATOM 1225 O O . VAL A 1 159 ? -12.609 -8.664 1.968 1 98.38 159 VAL A O 1
ATOM 1228 N N . PRO A 1 160 ? -14.656 -9.141 2.732 1 97.06 160 PRO A N 1
ATOM 1229 C CA . PRO A 1 160 ? -14.406 -8.352 3.939 1 97.06 160 PRO A CA 1
ATOM 1230 C C . PRO A 1 160 ? -13.211 -8.859 4.742 1 97.06 160 PRO A C 1
ATOM 1232 O O . PRO A 1 160 ? -12.984 -10.07 4.82 1 97.06 160 PRO A O 1
ATOM 1235 N N . THR A 1 161 ? -12.547 -7.859 5.336 1 97.38 161 THR A N 1
ATOM 1236 C CA . THR A 1 161 ? -11.352 -8.219 6.09 1 97.38 161 THR A CA 1
ATOM 1237 C C . THR A 1 161 ? -11.461 -7.754 7.539 1 97.38 161 THR A C 1
ATOM 1239 O O . THR A 1 161 ? -12.297 -6.91 7.863 1 97.38 161 THR A O 1
ATOM 1242 N N . GLY A 1 162 ? -10.648 -8.406 8.414 1 94.19 162 GLY A N 1
ATOM 1243 C CA . GLY A 1 162 ? -10.5 -8.016 9.805 1 94.19 162 GLY A CA 1
ATOM 1244 C C . GLY A 1 162 ? -9.133 -7.441 10.125 1 94.19 162 GLY A C 1
ATOM 1245 O O . GLY A 1 162 ? -8.555 -6.719 9.312 1 94.19 162 GLY A O 1
ATOM 1246 N N . ALA A 1 163 ? -8.711 -7.773 11.359 1 89.44 163 ALA A N 1
ATOM 1247 C CA . ALA A 1 163 ? -7.402 -7.305 11.812 1 89.44 163 ALA A CA 1
ATOM 1248 C C . ALA A 1 163 ? -6.301 -7.727 10.844 1 89.44 163 ALA A C 1
ATOM 1250 O O . ALA A 1 163 ? -6.305 -8.852 10.336 1 89.44 163 ALA A O 1
ATOM 1251 N N . ASN A 1 164 ? -5.43 -6.801 10.523 1 90.12 164 ASN A N 1
ATOM 1252 C CA . ASN A 1 164 ? -4.273 -7.023 9.664 1 90.12 164 ASN A CA 1
ATOM 1253 C C . ASN A 1 164 ? -4.691 -7.348 8.234 1 90.12 164 ASN A C 1
ATOM 1255 O O . ASN A 1 164 ? -3.992 -8.078 7.531 1 90.12 164 ASN A O 1
ATOM 1259 N N . ASN A 1 165 ? -5.941 -6.961 7.871 1 95.94 165 ASN A N 1
ATOM 1260 C CA . ASN A 1 165 ? -6.457 -7.105 6.516 1 95.94 165 ASN A CA 1
ATOM 1261 C C . ASN A 1 165 ? -6.637 -8.57 6.133 1 95.94 165 ASN A C 1
ATOM 1263 O O . ASN A 1 165 ? -6.504 -8.938 4.965 1 95.94 165 ASN A O 1
ATOM 1267 N N . ARG A 1 166 ? -6.812 -9.414 7.148 1 97.25 166 ARG A N 1
ATOM 1268 C CA . ARG A 1 166 ? -7.07 -10.828 6.895 1 97.25 166 ARG A CA 1
ATOM 1269 C C . ARG A 1 166 ? -8.523 -11.055 6.484 1 97.25 166 ARG A C 1
ATOM 1271 O O . ARG A 1 166 ? -9.445 -10.609 7.168 1 97.25 166 ARG A O 1
ATOM 1278 N N . PRO A 1 167 ? -8.711 -11.82 5.445 1 98.25 167 PRO A N 1
ATOM 1279 C CA . PRO A 1 167 ? -10.086 -12.109 5.039 1 98.25 167 PRO A CA 1
ATOM 1280 C C . PRO A 1 167 ? -10.898 -12.805 6.133 1 98.25 167 PRO A C 1
ATOM 1282 O O . PRO A 1 167 ? -10.383 -13.703 6.805 1 98.25 167 PRO A O 1
ATOM 1285 N N . LYS A 1 168 ? -12.086 -12.336 6.289 1 98 168 LYS A N 1
ATOM 1286 C CA . LYS A 1 168 ? -12.961 -12.945 7.281 1 98 168 LYS A CA 1
ATOM 1287 C C . LYS A 1 168 ? -13.398 -14.344 6.848 1 98 168 LYS A C 1
ATOM 1289 O O . LYS A 1 168 ? -13.594 -15.227 7.684 1 98 168 LYS A O 1
ATOM 1294 N N . LEU A 1 169 ? -13.656 -14.484 5.555 1 98.19 169 LEU A N 1
ATOM 1295 C CA . LEU A 1 169 ? -13.852 -15.805 4.969 1 98.19 169 LEU A CA 1
ATOM 1296 C C . LEU A 1 169 ? -12.555 -16.344 4.375 1 98.19 169 LEU A C 1
ATOM 1298 O O . LEU A 1 169 ? -11.805 -15.594 3.744 1 98.19 169 LEU A O 1
ATOM 1302 N N . GLN A 1 170 ? -12.43 -17.562 4.551 1 98.19 170 GLN A N 1
ATOM 1303 C CA . GLN A 1 170 ? -11.211 -18.156 4.008 1 98.19 170 GLN A CA 1
ATOM 1304 C C . GLN A 1 170 ? -11.211 -18.109 2.48 1 98.19 170 GLN A C 1
ATOM 1306 O O . GLN A 1 170 ? -12.188 -18.5 1.842 1 98.19 170 GLN A O 1
ATOM 1311 N N . VAL A 1 171 ? -10.195 -17.625 1.911 1 98.81 171 VAL A N 1
ATOM 1312 C CA . VAL A 1 171 ? -9.953 -17.641 0.473 1 98.81 171 VAL A CA 1
ATOM 1313 C C . VAL A 1 171 ? -8.844 -18.641 0.15 1 98.81 171 VAL A C 1
ATOM 1315 O O . VAL A 1 171 ? -7.672 -18.391 0.43 1 98.81 171 VAL A O 1
ATOM 1318 N N . ARG A 1 172 ? -9.164 -19.703 -0.506 1 98.69 172 ARG A N 1
ATOM 1319 C CA . ARG A 1 172 ? -8.242 -20.812 -0.643 1 98.69 172 ARG A CA 1
ATOM 1320 C C . ARG A 1 172 ? -7.977 -21.141 -2.111 1 98.69 172 ARG A C 1
ATOM 1322 O O . ARG A 1 172 ? -8.867 -21 -2.953 1 98.69 172 ARG A O 1
ATOM 1329 N N . ILE A 1 173 ? -6.789 -21.531 -2.357 1 98.88 173 ILE A N 1
ATOM 1330 C CA . ILE A 1 173 ? -6.457 -22.141 -3.643 1 98.88 173 ILE A CA 1
ATOM 1331 C C . ILE A 1 173 ? -6.852 -23.625 -3.635 1 98.88 173 ILE A C 1
ATOM 1333 O O . ILE A 1 173 ? -6.129 -24.453 -3.086 1 98.88 173 ILE A O 1
ATOM 1337 N N . ALA A 1 174 ? -7.91 -23.906 -4.25 1 98.75 174 ALA A N 1
ATOM 1338 C CA . ALA A 1 174 ? -8.461 -25.266 -4.227 1 98.75 174 ALA A CA 1
ATOM 1339 C C . ALA A 1 174 ? -7.656 -26.203 -5.133 1 98.75 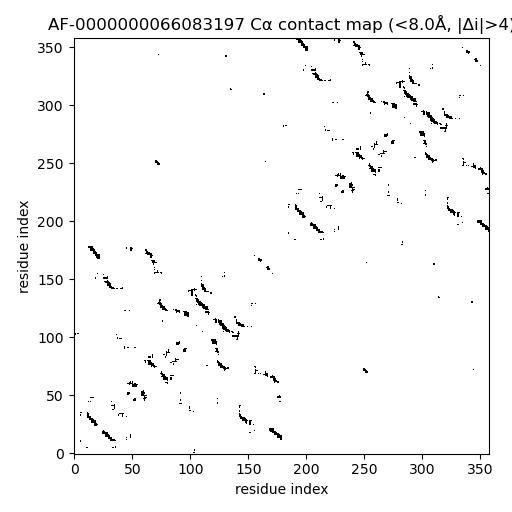174 ALA A C 1
ATOM 1341 O O . ALA A 1 174 ? -7.445 -27.359 -4.797 1 98.75 174 ALA A O 1
ATOM 1342 N N . GLU A 1 175 ? -7.336 -25.781 -6.293 1 98.62 175 GLU A N 1
ATOM 1343 C CA . GLU A 1 175 ? -6.508 -26.484 -7.266 1 98.62 175 GLU A CA 1
ATOM 1344 C C . GLU A 1 175 ? -5.559 -25.531 -7.98 1 98.62 175 GLU A C 1
ATOM 1346 O O . GLU A 1 175 ? -5.844 -24.344 -8.109 1 98.62 175 GLU A O 1
ATOM 1351 N N . CYS A 1 176 ? -4.465 -26.109 -8.344 1 98.88 176 CYS A N 1
ATOM 1352 C CA . CYS A 1 176 ? -3.508 -25.328 -9.125 1 98.88 176 CYS A CA 1
ATOM 1353 C C . CYS A 1 176 ? -2.621 -26.234 -9.969 1 98.88 176 CYS A C 1
ATOM 1355 O O . CYS A 1 176 ? -2.498 -27.438 -9.688 1 98.88 176 CYS A O 1
ATOM 1357 N N . GLY A 1 177 ? -2.07 -25.688 -11 1 98.69 177 GLY A N 1
ATOM 1358 C CA . GLY A 1 177 ? -1.239 -26.406 -11.945 1 98.69 177 GLY A CA 1
ATOM 1359 C C . GLY A 1 177 ? -0.815 -25.578 -13.133 1 98.69 177 GLY A C 1
ATOM 1360 O O . GLY A 1 177 ? -0.87 -24.344 -13.086 1 98.69 177 GLY A O 1
ATOM 1361 N N . GLU A 1 178 ? -0.282 -26.219 -14.016 1 98.56 178 GLU A N 1
ATOM 1362 C CA . GLU A 1 178 ? 0.127 -25.609 -15.273 1 98.56 178 GLU A CA 1
ATOM 1363 C C . GLU A 1 178 ? -0.8 -26.016 -16.406 1 98.56 178 GLU A C 1
ATOM 1365 O O . GLU A 1 178 ? -1.233 -27.156 -16.484 1 98.56 178 GLU A O 1
ATOM 1370 N N . MET A 1 179 ? -1.057 -25 -17.281 1 96.31 179 MET A N 1
ATOM 1371 C CA . MET A 1 179 ? -1.951 -25.25 -18.406 1 96.31 179 MET A CA 1
ATOM 1372 C C . MET A 1 179 ? -1.253 -26.078 -19.469 1 96.31 179 MET A C 1
ATOM 1374 O O . MET A 1 179 ? -0.03 -26.016 -19.609 1 96.31 179 MET A O 1
ATOM 1378 N N . MET B 1 1 ? 11.57 -0.821 21.062 1 35.5 1 MET B N 1
ATOM 1379 C CA . MET B 1 1 ? 10.445 -0.212 20.359 1 35.5 1 MET B CA 1
ATOM 1380 C C . MET B 1 1 ? 10.25 1.235 20.781 1 35.5 1 MET B C 1
ATOM 1382 O O . MET B 1 1 ? 9.914 1.5 21.938 1 35.5 1 MET B O 1
ATOM 1386 N N . SER B 1 2 ? 11.078 2.186 20.406 1 48.06 2 SER B N 1
ATOM 1387 C CA . SER B 1 2 ? 11.141 3.529 20.969 1 48.06 2 SER B CA 1
ATOM 1388 C C . SER B 1 2 ? 9.75 4.125 21.156 1 48.06 2 SER B C 1
ATOM 1390 O O . SER B 1 2 ? 8.883 3.947 20.297 1 48.06 2 SER B O 1
ATOM 1392 N N . SER B 1 3 ? 9.352 4.434 22.281 1 65.5 3 SER B N 1
ATOM 1393 C CA . SER B 1 3 ? 8.07 4.996 22.703 1 65.5 3 SER B CA 1
ATOM 1394 C C . SER B 1 3 ? 7.723 6.246 21.906 1 65.5 3 SER B C 1
ATOM 1396 O O . SER B 1 3 ? 8.578 7.113 21.703 1 65.5 3 SER B O 1
ATOM 1398 N N . ILE B 1 4 ? 6.711 6.211 21.031 1 85.88 4 ILE B N 1
ATOM 1399 C CA . ILE B 1 4 ? 6.219 7.371 20.297 1 85.88 4 ILE B CA 1
ATOM 1400 C C . ILE B 1 4 ? 5.762 8.445 21.266 1 85.88 4 ILE B C 1
ATOM 1402 O O . ILE B 1 4 ? 5.43 9.562 20.859 1 85.88 4 ILE B O 1
ATOM 1406 N N . ASP B 1 5 ? 5.945 8.109 22.547 1 89.5 5 ASP B N 1
ATOM 1407 C CA . ASP B 1 5 ? 5.516 9.102 23.516 1 89.5 5 ASP B CA 1
ATOM 1408 C C . ASP B 1 5 ? 6.562 10.203 23.688 1 89.5 5 ASP B C 1
ATOM 1410 O O . ASP B 1 5 ? 7.766 9.938 23.641 1 89.5 5 ASP B O 1
ATOM 1414 N N . PRO B 1 6 ? 6.121 11.383 23.891 1 92.69 6 PRO B N 1
ATOM 1415 C CA . PRO B 1 6 ? 7.07 12.492 24.047 1 92.69 6 PRO B CA 1
ATOM 1416 C C . PRO B 1 6 ? 7.895 12.383 25.328 1 92.69 6 PRO B C 1
ATOM 1418 O O . PRO B 1 6 ? 7.438 11.797 26.312 1 92.69 6 PRO B O 1
ATOM 1421 N N . PRO B 1 7 ? 9.055 12.961 25.281 1 90.94 7 PRO B N 1
ATOM 1422 C CA . PRO B 1 7 ? 9.836 13.023 26.531 1 90.94 7 PRO B CA 1
ATOM 1423 C C . PRO B 1 7 ? 9.133 13.812 27.625 1 90.94 7 PRO B C 1
ATOM 1425 O O . PRO B 1 7 ? 8.297 14.664 27.344 1 90.94 7 PRO B O 1
ATOM 1428 N N . ALA B 1 8 ? 9.539 13.484 28.859 1 90.38 8 ALA B N 1
ATOM 1429 C CA . ALA B 1 8 ? 8.922 14.148 30 1 90.38 8 ALA B CA 1
ATOM 1430 C C . ALA B 1 8 ? 9.109 15.656 29.922 1 90.38 8 ALA B C 1
ATOM 1432 O O . ALA B 1 8 ? 10.211 16.141 29.641 1 90.38 8 ALA B O 1
ATOM 1433 N N . GLY B 1 9 ? 7.949 16.375 30.109 1 93.31 9 GLY B N 1
ATOM 1434 C CA . GLY B 1 9 ? 8.023 17.828 30.156 1 93.31 9 GLY B CA 1
ATOM 1435 C C . GLY B 1 9 ? 7.93 18.469 28.781 1 93.31 9 GLY B C 1
ATOM 1436 O O . GLY B 1 9 ? 7.887 19.703 28.672 1 93.31 9 GLY B O 1
ATOM 1437 N N . HIS B 1 10 ? 7.941 17.719 27.75 1 95.69 10 HIS B N 1
ATOM 1438 C CA . HIS B 1 10 ? 7.848 18.25 26.391 1 95.69 10 HIS B CA 1
ATOM 1439 C C . HIS B 1 10 ? 6.414 18.188 25.875 1 95.69 10 HIS B C 1
ATOM 1441 O O . HIS B 1 10 ? 5.777 17.141 25.906 1 95.69 10 HIS B O 1
ATOM 1447 N N . THR B 1 11 ? 5.887 19.344 25.438 1 96.62 11 THR B N 1
ATOM 1448 C CA . THR B 1 11 ? 4.566 19.422 24.828 1 96.62 11 THR B CA 1
ATOM 1449 C C . THR B 1 11 ? 4.684 19.547 23.312 1 96.62 11 THR B C 1
ATOM 1451 O O . THR B 1 11 ? 5.242 20.516 22.797 1 96.62 11 THR B O 1
ATOM 1454 N N . ARG B 1 12 ? 4.156 18.641 22.594 1 98.25 12 ARG B N 1
ATOM 1455 C CA . ARG B 1 12 ? 4.219 18.625 21.141 1 98.25 12 ARG B CA 1
ATOM 1456 C C . ARG B 1 12 ? 3.172 19.547 20.531 1 98.25 12 ARG B C 1
ATOM 1458 O O . ARG B 1 12 ? 2.076 19.703 21.078 1 98.25 12 ARG B O 1
ATOM 1465 N N . PRO B 1 13 ? 3.52 20.172 19.391 1 98.62 13 PRO B N 1
ATOM 1466 C CA . PRO B 1 13 ? 2.516 21 18.703 1 98.62 13 PRO B CA 1
ATOM 1467 C C . PRO B 1 13 ? 1.317 20.188 18.219 1 98.62 13 PRO B C 1
ATOM 1469 O O . PRO B 1 13 ? 1.473 19.031 17.797 1 98.62 13 PRO B O 1
ATOM 1472 N N . ILE B 1 14 ? 0.169 20.797 18.281 1 98.88 14 ILE B N 1
ATOM 1473 C CA . ILE B 1 14 ? -1.06 20.203 17.766 1 98.88 14 ILE B CA 1
ATOM 1474 C C . ILE B 1 14 ? -1.617 21.094 16.656 1 98.88 14 ILE B C 1
ATOM 1476 O O . ILE B 1 14 ? -1.829 22.297 16.844 1 98.88 14 ILE B O 1
ATOM 1480 N N . VAL B 1 15 ? -1.818 20.516 15.5 1 98.94 15 VAL B N 1
ATOM 1481 C CA . VAL B 1 15 ? -2.412 21.203 14.359 1 98.94 15 VAL B CA 1
ATOM 1482 C C . VAL B 1 15 ? -3.732 20.547 13.984 1 98.94 15 VAL B C 1
ATOM 1484 O O . VAL B 1 15 ? -4.094 19.5 14.547 1 98.94 15 VAL B O 1
ATOM 1487 N N . PHE B 1 16 ? -4.461 21.219 13.07 1 98.94 16 PHE B N 1
ATOM 1488 C CA . PHE B 1 16 ? -5.746 20.625 12.711 1 98.94 16 PHE B CA 1
ATOM 1489 C C . PHE B 1 16 ? -6.059 20.859 11.242 1 98.94 16 PHE B C 1
ATOM 1491 O O . PHE B 1 16 ? -5.508 21.766 10.617 1 98.94 16 PHE B O 1
ATOM 1498 N N . PHE B 1 17 ? -6.863 19.984 10.688 1 98.94 17 PHE B N 1
ATOM 1499 C CA . PHE B 1 17 ? -7.555 20.141 9.414 1 98.94 17 PHE B CA 1
ATOM 1500 C C . PHE B 1 17 ? -9.062 20.125 9.617 1 98.94 17 PHE B C 1
ATOM 1502 O O . PHE B 1 17 ? -9.602 19.234 10.273 1 98.94 17 PHE B O 1
ATOM 1509 N N . ASP B 1 18 ? -9.773 21.094 9.141 1 98.94 18 ASP B N 1
ATOM 1510 C CA . ASP B 1 18 ? -11.203 20.969 8.883 1 98.94 18 ASP B CA 1
ATOM 1511 C C . ASP B 1 18 ? -11.469 20.453 7.469 1 98.94 18 ASP B C 1
ATOM 1513 O O . ASP B 1 18 ? -11.031 21.062 6.492 1 98.94 18 ASP B O 1
ATOM 1517 N N . ILE B 1 19 ? -12.273 19.375 7.426 1 98.94 19 ILE B N 1
ATOM 1518 C CA . ILE B 1 19 ? -12.406 18.672 6.156 1 98.94 19 ILE B CA 1
ATOM 1519 C C . ILE B 1 19 ? -13.805 18.891 5.582 1 98.94 19 ILE B C 1
ATOM 1521 O O . ILE B 1 19 ? -14.789 18.891 6.32 1 98.94 19 ILE B O 1
ATOM 1525 N N . SER B 1 20 ? -13.82 19.078 4.312 1 98.81 20 SER B N 1
ATOM 1526 C CA . SER B 1 20 ? -15.07 19.062 3.551 1 98.81 20 SER B CA 1
ATOM 1527 C C . SER B 1 20 ? -15.039 18 2.465 1 98.81 20 SER B C 1
ATOM 1529 O O . SER B 1 20 ? -14.023 17.812 1.791 1 98.81 20 SER B O 1
ATOM 1531 N N . ILE B 1 21 ? -16.047 17.297 2.271 1 98.62 21 ILE B N 1
ATOM 1532 C CA . ILE B 1 21 ? -16.25 16.359 1.165 1 98.62 21 ILE B CA 1
ATOM 1533 C C . ILE B 1 21 ? -17.375 16.891 0.261 1 98.62 21 ILE B C 1
ATOM 1535 O O . ILE B 1 21 ? -18.531 16.984 0.683 1 98.62 21 ILE B O 1
ATOM 1539 N N . GLY B 1 22 ? -16.938 17.141 -0.931 1 97.31 22 GLY B N 1
ATOM 1540 C CA . GLY B 1 22 ? -17.859 17.969 -1.687 1 97.31 22 GLY B CA 1
ATOM 1541 C C . GLY B 1 22 ? -18.172 19.281 -1 1 97.31 22 GLY B C 1
ATOM 1542 O O . GLY B 1 22 ? -17.25 20.031 -0.631 1 97.31 22 GLY B O 1
ATOM 1543 N N . ASP B 1 23 ? -19.422 19.562 -0.849 1 95.44 23 ASP B N 1
ATOM 1544 C CA . ASP B 1 23 ? -19.844 20.812 -0.218 1 95.44 23 ASP B CA 1
ATOM 1545 C C . ASP B 1 23 ? -20.312 20.578 1.214 1 95.44 23 ASP B C 1
ATOM 1547 O O . ASP B 1 23 ? -20.938 21.453 1.82 1 95.44 23 ASP B O 1
ATOM 1551 N N . THR B 1 24 ? -19.891 19.469 1.767 1 98 24 THR B N 1
ATOM 1552 C CA . THR B 1 24 ? -20.391 19.109 3.094 1 98 24 THR B CA 1
ATOM 1553 C C . THR B 1 24 ? -19.234 19.016 4.09 1 98 24 THR B C 1
ATOM 1555 O O . THR B 1 24 ? -18.25 18.297 3.84 1 98 24 THR B O 1
ATOM 1558 N N . PRO B 1 25 ? -19.422 19.75 5.184 1 98.38 25 PRO B N 1
ATOM 1559 C CA . PRO B 1 25 ? -18.422 19.547 6.23 1 98.38 25 PRO B CA 1
ATOM 1560 C C . PRO B 1 25 ? -18.344 18.109 6.727 1 98.38 25 PRO B C 1
ATOM 1562 O O . PRO B 1 25 ? -19.391 17.5 6.984 1 98.38 25 PRO B O 1
ATOM 1565 N N . ALA B 1 26 ? -17.141 17.609 6.812 1 98.69 26 ALA B N 1
ATOM 1566 C CA . ALA B 1 26 ? -16.984 16.203 7.172 1 98.69 26 ALA B CA 1
ATOM 1567 C C . ALA B 1 26 ? -16.438 16.062 8.586 1 98.69 26 ALA B C 1
ATOM 1569 O O . ALA B 1 26 ? -16.516 14.977 9.18 1 98.69 26 ALA B O 1
ATOM 1570 N N . GLY B 1 27 ? -15.734 17.078 9.109 1 98.81 27 GLY B N 1
ATOM 1571 C CA . GLY B 1 27 ? -15.203 17.016 10.461 1 98.81 27 GLY B CA 1
ATOM 1572 C C . GLY B 1 27 ? -13.797 17.578 10.578 1 98.81 27 GLY B C 1
ATOM 1573 O O . GLY B 1 27 ? -13.203 17.984 9.578 1 98.81 27 GLY B O 1
ATOM 1574 N N . ARG B 1 28 ? -13.312 17.672 11.898 1 98.81 28 ARG B N 1
ATOM 1575 C CA . ARG B 1 28 ? -11.961 18.141 12.18 1 98.81 28 ARG B CA 1
ATOM 1576 C C . ARG B 1 28 ? -11.031 16.984 12.523 1 98.81 28 ARG B C 1
ATOM 1578 O O . ARG B 1 28 ? -11.422 16.062 13.227 1 98.81 28 ARG B O 1
ATOM 1585 N N . ILE B 1 29 ? -9.859 17.031 11.992 1 98.94 29 ILE B N 1
ATOM 1586 C CA . ILE B 1 29 ? -8.766 16.141 12.359 1 98.94 29 ILE B CA 1
ATOM 1587 C C . ILE B 1 29 ? -7.723 16.891 13.164 1 98.94 29 ILE B C 1
ATOM 1589 O O . ILE B 1 29 ? -7.176 17.906 12.703 1 98.94 29 ILE B O 1
ATOM 1593 N N . LYS B 1 30 ? -7.414 16.484 14.352 1 98.94 30 LYS B N 1
ATOM 1594 C CA . LYS B 1 30 ? -6.332 17.031 15.164 1 98.94 30 LYS B CA 1
ATOM 1595 C C . LYS B 1 30 ? -5.113 16.109 15.156 1 98.94 30 LYS B C 1
ATOM 1597 O O . LYS B 1 30 ? -5.238 14.906 15.344 1 98.94 30 LYS B O 1
ATOM 1602 N N . MET B 1 31 ? -4.035 16.719 14.992 1 98.94 31 MET B N 1
ATOM 1603 C CA . MET B 1 31 ? -2.805 15.953 14.797 1 98.94 31 MET B CA 1
ATOM 1604 C C . MET B 1 31 ? -1.694 16.469 15.711 1 98.94 31 MET B C 1
ATOM 1606 O O . MET B 1 31 ? -1.458 17.672 15.781 1 98.94 31 MET B O 1
ATOM 1610 N N . GLU B 1 32 ? -1.073 15.57 16.359 1 98.81 32 GLU B N 1
ATOM 1611 C CA . GLU B 1 32 ? 0.131 15.859 17.125 1 98.81 32 GLU B CA 1
ATOM 1612 C C . GLU B 1 32 ? 1.39 15.625 16.297 1 98.81 32 GLU B C 1
ATOM 1614 O O . GLU B 1 32 ? 1.516 14.594 15.625 1 98.81 32 GLU B O 1
ATOM 1619 N N . LEU B 1 33 ? 2.273 16.594 16.344 1 98.81 33 LEU B N 1
ATOM 1620 C CA . LEU B 1 33 ? 3.494 16.484 15.547 1 98.81 33 LEU B CA 1
ATOM 1621 C C . LEU B 1 33 ? 4.672 16.062 16.422 1 98.81 33 LEU B C 1
ATOM 1623 O O . LEU B 1 33 ? 4.824 16.547 17.547 1 98.81 33 LEU B O 1
ATOM 1627 N N . PHE B 1 34 ? 5.473 15.141 15.938 1 98.56 34 PHE B N 1
ATOM 1628 C CA . PHE B 1 34 ? 6.621 14.625 16.656 1 98.56 34 PHE B CA 1
ATOM 1629 C C . PHE B 1 34 ? 7.828 15.547 16.5 1 98.56 34 PHE B C 1
ATOM 1631 O O . PHE B 1 34 ? 8.859 15.133 15.969 1 98.56 34 PHE B O 1
ATOM 1638 N N . ASP B 1 35 ? 7.77 16.703 17.047 1 98.44 35 ASP B N 1
ATOM 1639 C CA . ASP B 1 35 ? 8.836 17.688 16.875 1 98.44 35 ASP B CA 1
ATOM 1640 C C . ASP B 1 35 ? 10.086 17.297 17.672 1 98.44 35 ASP B C 1
ATOM 1642 O O . ASP B 1 35 ? 11.164 17.844 17.438 1 98.44 35 ASP B O 1
ATOM 1646 N N . ASP B 1 36 ? 10.023 16.312 18.531 1 97.81 36 ASP B N 1
ATOM 1647 C CA . ASP B 1 36 ? 11.164 15.781 19.266 1 97.81 36 ASP B CA 1
ATOM 1648 C C . ASP B 1 36 ? 11.852 14.648 18.5 1 97.81 36 ASP B C 1
ATOM 1650 O O . ASP B 1 36 ? 13.008 14.336 18.75 1 97.81 36 ASP B O 1
ATOM 1654 N N . ILE B 1 37 ? 11.188 14.078 17.594 1 98 37 ILE B N 1
ATOM 1655 C CA . ILE B 1 37 ? 11.711 12.938 16.844 1 98 37 ILE B CA 1
ATOM 1656 C C . ILE B 1 37 ? 12.117 13.375 15.445 1 98 37 ILE B C 1
ATOM 1658 O O . ILE B 1 37 ? 13.188 13 14.961 1 98 37 ILE B O 1
ATOM 1662 N N . THR B 1 38 ? 11.289 14.148 14.797 1 98.44 38 THR B N 1
ATOM 1663 C CA . THR B 1 38 ? 11.508 14.656 13.445 1 98.44 38 THR B CA 1
ATOM 1664 C C . THR B 1 38 ? 11.266 16.172 13.391 1 98.44 38 THR B C 1
ATOM 1666 O O . THR B 1 38 ? 10.32 16.625 12.75 1 98.44 38 THR B O 1
ATOM 1669 N N . PRO B 1 39 ? 12.086 16.906 13.984 1 98.56 39 PRO B N 1
ATOM 1670 C CA . PRO B 1 39 ? 11.852 18.344 14.172 1 98.56 39 PRO B CA 1
ATOM 1671 C C . PRO B 1 39 ? 11.711 19.094 12.844 1 98.56 39 PRO B C 1
ATOM 1673 O O . PRO B 1 39 ? 10.867 19.984 12.727 1 98.56 39 PRO B O 1
ATOM 1676 N N . LYS B 1 40 ? 12.523 18.797 11.852 1 98.69 40 LYS B N 1
ATOM 1677 C CA . LYS B 1 40 ? 12.453 19.5 10.578 1 98.69 40 LYS B CA 1
ATOM 1678 C C . LYS B 1 40 ? 11.141 19.203 9.859 1 98.69 40 LYS B C 1
ATOM 1680 O O . LYS B 1 40 ? 10.492 20.125 9.344 1 98.69 40 LYS B O 1
ATOM 1685 N N . THR B 1 41 ? 10.797 17.984 9.805 1 98.81 41 THR B N 1
ATOM 1686 C CA . THR B 1 41 ? 9.562 17.578 9.148 1 98.81 41 THR B CA 1
ATOM 1687 C C . THR B 1 41 ? 8.352 18.156 9.859 1 98.81 41 THR B C 1
ATOM 1689 O O . THR B 1 41 ? 7.441 18.688 9.211 1 98.81 41 THR B O 1
ATOM 1692 N N . ALA B 1 42 ? 8.367 18.078 11.133 1 98.88 42 ALA B N 1
ATOM 1693 C CA . ALA B 1 42 ? 7.273 18.625 11.938 1 98.88 42 ALA B CA 1
ATOM 1694 C C . ALA B 1 42 ? 7.113 20.109 11.695 1 98.88 42 ALA B C 1
ATOM 1696 O O . ALA B 1 42 ? 5.992 20.609 11.555 1 98.88 42 ALA B O 1
ATOM 1697 N N . GLU B 1 43 ? 8.18 20.797 11.641 1 98.88 43 GLU B N 1
ATOM 1698 C CA . GLU B 1 43 ? 8.133 22.234 11.438 1 98.88 43 GLU B CA 1
ATOM 1699 C C . GLU B 1 43 ? 7.617 22.594 10.047 1 98.88 43 GLU B C 1
ATOM 1701 O O . GLU B 1 43 ? 6.824 23.516 9.883 1 98.88 43 GLU B O 1
ATOM 1706 N N . ASN B 1 44 ? 8.094 21.906 9.016 1 98.88 44 ASN B N 1
ATOM 1707 C CA . ASN B 1 44 ? 7.574 22.094 7.66 1 98.88 44 ASN B CA 1
ATOM 1708 C C . ASN B 1 44 ? 6.055 21.938 7.617 1 98.88 44 ASN B C 1
ATOM 1710 O O . ASN B 1 44 ? 5.359 22.828 7.102 1 98.88 44 ASN B O 1
ATOM 1714 N N . PHE B 1 45 ? 5.559 20.859 8.211 1 98.94 45 PHE B N 1
ATOM 1715 C CA . PHE B 1 45 ? 4.129 20.578 8.211 1 98.94 45 PHE B CA 1
ATOM 1716 C C . PHE B 1 45 ? 3.365 21.625 9.008 1 98.94 45 PHE B C 1
ATOM 1718 O O . PHE B 1 45 ? 2.316 22.109 8.562 1 98.94 45 PHE B O 1
ATOM 1725 N N . ARG B 1 46 ? 3.879 21.969 10.164 1 98.94 46 ARG B N 1
ATOM 1726 C CA . ARG B 1 46 ? 3.236 22.969 11.023 1 98.94 46 ARG B CA 1
ATOM 1727 C C . ARG B 1 46 ? 3.066 24.297 10.305 1 98.94 46 ARG B C 1
ATOM 1729 O O . ARG B 1 46 ? 1.979 24.875 10.305 1 98.94 46 ARG B O 1
ATOM 1736 N N . GLN B 1 47 ? 4.094 24.766 9.68 1 98.88 47 GLN B N 1
ATOM 1737 C CA . GLN B 1 47 ? 4.027 26.062 9.016 1 98.88 47 GLN B CA 1
ATOM 1738 C C . GLN B 1 47 ? 3.066 26.016 7.828 1 98.88 47 GLN B C 1
ATOM 1740 O O . GLN B 1 47 ? 2.408 27.016 7.52 1 98.88 47 GLN B O 1
ATOM 1745 N N . LEU B 1 48 ? 2.998 24.891 7.191 1 98.81 48 LEU B N 1
ATOM 1746 C CA . LEU B 1 48 ? 2.082 24.766 6.062 1 98.81 48 LEU B CA 1
ATOM 1747 C C . LEU B 1 48 ? 0.64 24.641 6.543 1 98.81 48 LEU B C 1
ATOM 1749 O O . LEU B 1 48 ? -0.296 24.953 5.797 1 98.81 48 LEU B O 1
ATOM 1753 N N . CYS B 1 49 ? 0.435 24.234 7.734 1 98.88 49 CYS B N 1
ATOM 1754 C CA . CYS B 1 49 ? -0.896 24.25 8.328 1 98.88 49 CYS B CA 1
ATOM 1755 C C . CYS B 1 49 ? -1.307 25.688 8.688 1 98.88 49 CYS B C 1
ATOM 1757 O O . CYS B 1 49 ? -2.471 26.047 8.531 1 98.88 49 CYS B O 1
ATOM 1759 N N . THR B 1 50 ? -0.324 26.438 9.164 1 98.69 50 THR B N 1
ATOM 1760 C CA . THR B 1 50 ? -0.649 27.75 9.727 1 98.69 50 THR B CA 1
ATOM 1761 C C . THR B 1 50 ? -0.575 28.828 8.664 1 98.69 50 THR B C 1
ATOM 1763 O O . THR B 1 50 ? -1.104 29.922 8.844 1 98.69 50 THR B O 1
ATOM 1766 N N . GLY B 1 51 ? 0.114 28.562 7.621 1 97.81 51 GLY B N 1
ATOM 1767 C CA . GLY B 1 51 ? 0.321 29.578 6.598 1 97.81 51 GLY B CA 1
ATOM 1768 C C . GLY B 1 51 ? 1.387 30.594 6.965 1 97.81 51 GLY B C 1
ATOM 1769 O O . GLY B 1 51 ? 1.438 31.688 6.391 1 97.81 51 GLY B O 1
ATOM 1770 N N . GLU B 1 52 ? 2.217 30.25 7.855 1 97.56 52 GLU B N 1
ATOM 1771 C CA . GLU B 1 52 ? 3.264 31.156 8.312 1 97.56 52 GLU B CA 1
ATOM 1772 C C . GLU B 1 52 ? 4.328 31.359 7.238 1 97.56 52 GLU B C 1
ATOM 1774 O O . GLU B 1 52 ? 4.938 32.438 7.152 1 97.56 52 GLU B O 1
ATOM 1779 N N . HIS B 1 53 ? 4.57 30.344 6.551 1 97.75 53 HIS B N 1
ATOM 1780 C CA . HIS B 1 53 ? 5.52 30.484 5.453 1 97.75 53 HIS B CA 1
ATOM 1781 C C . HIS B 1 53 ? 4.898 31.219 4.273 1 97.75 53 HIS B C 1
ATOM 1783 O O . HIS B 1 53 ? 3.879 30.797 3.732 1 97.75 53 HIS B O 1
ATOM 1789 N N . ARG B 1 54 ? 5.543 32.281 3.977 1 96.88 54 ARG B N 1
ATOM 1790 C CA . ARG B 1 54 ? 5.004 33.156 2.93 1 96.88 54 ARG B CA 1
ATOM 1791 C C . ARG B 1 54 ? 6.02 33.344 1.81 1 96.88 54 ARG B C 1
ATOM 1793 O O . ARG B 1 54 ? 7.219 33.5 2.068 1 96.88 54 ARG B O 1
ATOM 1800 N N . ILE B 1 55 ? 5.531 33.312 0.614 1 95.5 55 ILE B N 1
ATOM 1801 C CA . ILE B 1 55 ? 6.273 33.75 -0.571 1 95.5 55 ILE B CA 1
ATOM 1802 C C . ILE B 1 55 ? 5.594 34.938 -1.212 1 95.5 55 ILE B C 1
ATOM 1804 O O . ILE B 1 55 ? 4.418 34.875 -1.58 1 95.5 55 ILE B O 1
ATOM 1808 N N . ASN B 1 56 ? 6.34 36.062 -1.33 1 95.12 56 ASN B N 1
ATOM 1809 C CA . ASN B 1 56 ? 5.773 37.312 -1.831 1 95.12 56 ASN B CA 1
ATOM 1810 C C . ASN B 1 56 ?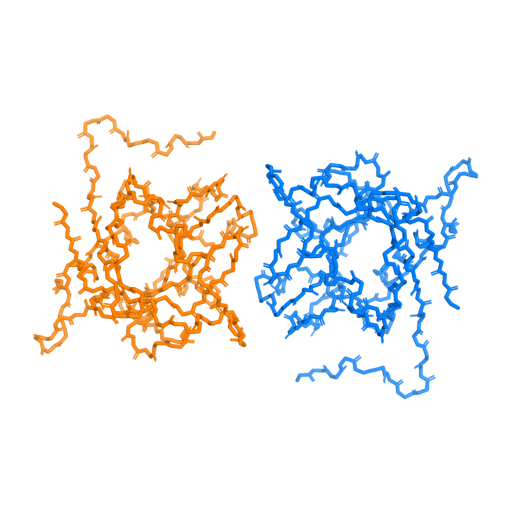 4.488 37.656 -1.096 1 95.12 56 ASN B C 1
ATOM 1812 O O . ASN B 1 56 ? 3.467 37.938 -1.725 1 95.12 56 ASN B O 1
ATOM 1816 N N . SER B 1 57 ? 4.453 37.438 0.16 1 94.94 57 SER B N 1
ATOM 1817 C CA . SER B 1 57 ? 3.408 37.844 1.097 1 94.94 57 SER B CA 1
ATOM 1818 C C . SER B 1 57 ? 2.189 36.938 0.983 1 94.94 57 SER B C 1
ATOM 1820 O O . SER B 1 57 ? 1.14 37.219 1.563 1 94.94 57 SER B O 1
ATOM 1822 N N . VAL B 1 58 ? 2.352 35.969 0.206 1 96.06 58 VAL B N 1
ATOM 1823 C CA . VAL B 1 58 ? 1.254 35.031 0.071 1 96.06 58 VAL B CA 1
ATOM 1824 C C . VAL B 1 58 ? 1.529 33.781 0.93 1 96.06 58 VAL B C 1
ATOM 1826 O O . VAL B 1 58 ? 2.557 33.125 0.766 1 96.06 58 VAL B O 1
ATOM 1829 N N . PRO B 1 59 ? 0.624 33.531 1.793 1 97.5 59 PRO B N 1
ATOM 1830 C CA . PRO B 1 59 ? 0.823 32.312 2.615 1 97.5 59 PRO B CA 1
ATOM 1831 C C . PRO B 1 59 ? 0.872 31.047 1.789 1 97.5 59 PRO B C 1
ATOM 1833 O O . PRO B 1 59 ? 0.088 30.875 0.85 1 97.5 59 PRO B O 1
ATOM 1836 N N . GLN B 1 60 ? 1.79 30.172 2.068 1 98.12 60 GLN B N 1
ATOM 1837 C CA . GLN B 1 60 ? 1.875 28.844 1.486 1 98.12 60 GLN B CA 1
ATOM 1838 C C . GLN B 1 60 ? 1.41 27.781 2.477 1 98.12 60 GLN B C 1
ATOM 1840 O O . GLN B 1 60 ? 1.803 27.797 3.646 1 98.12 60 GLN B O 1
ATOM 1845 N N . GLY B 1 61 ? 0.478 26.938 1.958 1 98.56 61 GLY B N 1
ATOM 1846 C CA . GLY B 1 61 ? 0.085 25.906 2.91 1 98.56 61 GLY B CA 1
ATOM 1847 C C . GLY B 1 61 ? -1.116 25.109 2.457 1 98.56 61 GLY B C 1
ATOM 1848 O O . GLY B 1 61 ? -1.428 25.062 1.265 1 98.56 61 GLY B O 1
ATOM 1849 N N . TYR B 1 62 ? -1.736 24.438 3.408 1 98.88 62 TYR B N 1
ATOM 1850 C CA . TYR B 1 62 ? -2.658 23.344 3.121 1 98.88 62 TYR B CA 1
ATOM 1851 C C . TYR B 1 62 ? -4.086 23.859 2.979 1 98.88 62 TYR B C 1
ATOM 1853 O O . TYR B 1 62 ? -4.969 23.141 2.51 1 98.88 62 TYR B O 1
ATOM 1861 N N . LYS B 1 63 ? -4.332 25.109 3.398 1 98.44 63 LYS B N 1
ATOM 1862 C CA . LYS B 1 63 ? -5.695 25.594 3.221 1 98.44 63 LYS B CA 1
ATOM 1863 C C . LYS B 1 63 ? -6.145 25.469 1.769 1 98.44 63 LYS B C 1
ATOM 1865 O O . LYS B 1 63 ? -5.434 25.875 0.851 1 98.44 63 LYS B O 1
ATOM 1870 N N . LYS B 1 64 ? -7.297 24.703 1.574 1 97.75 64 LYS B N 1
ATOM 1871 C CA . LYS B 1 64 ? -7.949 24.469 0.292 1 97.75 64 LYS B CA 1
ATOM 1872 C C . LYS B 1 64 ? -7.293 23.297 -0.446 1 97.75 64 LYS B C 1
ATOM 1874 O O . LYS B 1 64 ? -7.758 22.891 -1.512 1 97.75 64 LYS B O 1
ATOM 1879 N N . ALA B 1 65 ? -6.191 22.797 0.004 1 98.62 65 ALA B N 1
ATOM 1880 C CA . ALA B 1 65 ? -5.586 21.625 -0.603 1 98.62 65 ALA B CA 1
ATOM 1881 C C . ALA B 1 65 ? -6.523 20.422 -0.522 1 98.62 65 ALA B C 1
ATOM 1883 O O . ALA B 1 65 ? -7.469 20.406 0.269 1 98.62 65 ALA B O 1
ATOM 1884 N N . THR B 1 66 ? -6.223 19.438 -1.327 1 98.69 66 THR B N 1
ATOM 1885 C CA . THR B 1 66 ? -7.125 18.297 -1.396 1 98.69 66 THR B CA 1
ATOM 1886 C C . THR B 1 66 ? -6.391 17 -1.059 1 98.69 66 THR B C 1
ATOM 1888 O O . THR B 1 66 ? -5.156 16.969 -1.062 1 98.69 66 THR B O 1
ATOM 1891 N N . PHE B 1 67 ? -7.156 16.062 -0.614 1 98.88 67 PHE B N 1
ATOM 1892 C CA . PHE B 1 67 ? -6.715 14.68 -0.677 1 98.88 67 PHE B CA 1
ATOM 1893 C C . PHE B 1 67 ? -6.934 14.102 -2.07 1 98.88 67 PHE B C 1
ATOM 1895 O O . PHE B 1 67 ? -8.078 14 -2.531 1 98.88 67 PHE B O 1
ATOM 1902 N N . HIS B 1 68 ? -5.875 13.664 -2.723 1 98.44 68 HIS B N 1
ATOM 1903 C CA . HIS B 1 68 ? -5.996 13.344 -4.137 1 98.44 68 HIS B CA 1
ATOM 1904 C C . HIS B 1 68 ? -5.871 11.836 -4.371 1 98.44 68 HIS B C 1
ATOM 1906 O O . HIS B 1 68 ? -6.094 11.359 -5.484 1 98.44 68 HIS B O 1
ATOM 1912 N N . ARG B 1 69 ? -5.57 11.062 -3.438 1 98.44 69 ARG B N 1
ATOM 1913 C CA . ARG B 1 69 ? -5.438 9.609 -3.549 1 98.44 69 ARG B CA 1
ATOM 1914 C C . ARG B 1 69 ? -5.883 8.922 -2.266 1 98.44 69 ARG B C 1
ATOM 1916 O O . ARG B 1 69 ? -5.461 9.297 -1.171 1 98.44 69 ARG B O 1
ATOM 1923 N N . VAL B 1 70 ? -6.719 7.965 -2.393 1 98.5 70 VAL B N 1
ATOM 1924 C CA . VAL B 1 70 ? -7.258 7.219 -1.26 1 98.5 70 VAL B CA 1
ATOM 1925 C C . VAL B 1 70 ? -7.195 5.723 -1.549 1 98.5 70 VAL B C 1
ATOM 1927 O O . VAL B 1 70 ? -7.719 5.258 -2.562 1 98.5 70 VAL B O 1
ATOM 1930 N N . ILE B 1 71 ? -6.523 4.984 -0.72 1 97.38 71 ILE B N 1
ATOM 1931 C CA . ILE B 1 71 ? -6.496 3.529 -0.768 1 97.38 71 ILE B CA 1
ATOM 1932 C C . ILE B 1 71 ? -7.027 2.959 0.545 1 97.38 71 ILE B C 1
ATOM 1934 O O . ILE B 1 71 ? -6.355 3.029 1.577 1 97.38 71 ILE B O 1
ATOM 1938 N N . PRO B 1 72 ? -8.203 2.404 0.485 1 97.19 72 PRO B N 1
ATOM 1939 C CA . PRO B 1 72 ? -8.797 1.876 1.719 1 97.19 72 PRO B CA 1
ATOM 1940 C C . PRO B 1 72 ? -7.91 0.832 2.395 1 97.19 72 PRO B C 1
ATOM 1942 O O . PRO B 1 72 ? -7.25 0.042 1.714 1 97.19 72 PRO B O 1
ATOM 1945 N N . GLN B 1 73 ? -7.941 0.906 3.795 1 96.81 73 GLN B N 1
ATOM 1946 C CA . GLN B 1 73 ? -7.207 -0.05 4.617 1 96.81 73 GLN B CA 1
ATOM 1947 C C . GLN B 1 73 ? -5.699 0.078 4.402 1 96.81 73 GLN B C 1
ATOM 1949 O O . GLN B 1 73 ? -4.973 -0.913 4.473 1 96.81 73 GLN B O 1
ATOM 1954 N N . PHE B 1 74 ? -5.312 1.237 4.008 1 97.56 74 PHE B N 1
ATOM 1955 C CA . PHE B 1 74 ? -3.898 1.537 3.809 1 97.56 74 PHE B CA 1
ATOM 1956 C C . PHE B 1 74 ? -3.594 2.982 4.184 1 97.56 74 PHE B C 1
ATOM 1958 O O . PHE B 1 74 ? -3.125 3.258 5.289 1 97.56 74 PHE B O 1
ATOM 1965 N N . MET B 1 75 ? -4.023 3.902 3.311 1 98.5 75 MET B N 1
ATOM 1966 C CA . MET B 1 75 ? -3.713 5.297 3.615 1 98.5 75 MET B CA 1
ATOM 1967 C C . MET B 1 75 ? -4.523 6.242 2.732 1 98.5 75 MET B C 1
ATOM 1969 O O . MET B 1 75 ? -5.133 5.812 1.753 1 98.5 75 MET B O 1
ATOM 1973 N N . VAL B 1 76 ? -4.566 7.523 3.184 1 98.88 76 VAL B N 1
ATOM 1974 C CA . VAL B 1 76 ? -5.047 8.633 2.371 1 98.88 76 VAL B CA 1
ATOM 1975 C C . VAL B 1 76 ? -3.918 9.641 2.154 1 98.88 76 VAL B C 1
ATOM 1977 O O . VAL B 1 76 ? -3.121 9.891 3.062 1 98.88 76 VAL B O 1
ATOM 1980 N N . GLN B 1 77 ? -3.85 10.164 0.968 1 98.81 77 GLN B N 1
ATOM 1981 C CA . GLN B 1 77 ? -2.748 11.047 0.602 1 98.81 77 GLN B CA 1
ATOM 1982 C C . GLN B 1 77 ? -3.256 12.43 0.211 1 98.81 77 GLN B C 1
ATOM 1984 O O . GLN B 1 77 ? -4.199 12.555 -0.573 1 98.81 77 GLN B O 1
ATOM 1989 N N . GLY B 1 78 ? -2.604 13.508 0.796 1 98.81 78 GLY B N 1
ATOM 1990 C CA . GLY B 1 78 ? -2.908 14.891 0.481 1 98.81 78 GLY B CA 1
ATOM 1991 C C . GLY B 1 78 ? -1.693 15.797 0.545 1 98.81 78 GLY B C 1
ATOM 1992 O O . GLY B 1 78 ? -0.561 15.32 0.65 1 98.81 78 GLY B O 1
ATOM 1993 N N . GLY B 1 79 ? -2.018 17.094 0.354 1 98.69 79 GLY B N 1
ATOM 1994 C CA . GLY B 1 79 ? -1.019 18.109 0.659 1 98.69 79 GLY B CA 1
ATOM 1995 C C . GLY B 1 79 ? -0.441 18.766 -0.58 1 98.69 79 GLY B C 1
ATOM 1996 O O . GLY B 1 79 ? 0.31 19.734 -0.478 1 98.69 79 GLY B O 1
ATOM 1997 N N . ASP B 1 80 ? -0.801 18.266 -1.754 1 98.44 80 ASP B N 1
ATOM 1998 C CA . ASP B 1 80 ? -0.302 18.891 -2.975 1 98.44 80 ASP B CA 1
ATOM 1999 C C . ASP B 1 80 ? -1.082 20.172 -3.301 1 98.44 80 ASP B C 1
ATOM 2001 O O . ASP B 1 80 ? -1.897 20.188 -4.227 1 98.44 80 ASP B O 1
ATOM 2005 N N . PHE B 1 81 ? -0.738 21.219 -2.613 1 98.5 81 PHE B N 1
ATOM 2006 C CA . PHE B 1 81 ? -1.416 22.484 -2.854 1 98.5 81 PHE B CA 1
ATOM 2007 C C . PHE B 1 81 ? -0.785 23.219 -4.031 1 98.5 81 PHE B C 1
ATOM 2009 O O . PHE B 1 81 ? -1.242 24.297 -4.41 1 98.5 81 PHE B O 1
ATOM 2016 N N . VAL B 1 82 ? 0.232 22.641 -4.648 1 97.38 82 VAL B N 1
ATOM 2017 C CA . VAL B 1 82 ? 0.944 23.25 -5.77 1 97.38 82 VAL B CA 1
ATOM 2018 C C . VAL B 1 82 ? 0.244 22.891 -7.078 1 97.38 82 VAL B C 1
ATOM 2020 O O . VAL B 1 82 ? -0.091 23.766 -7.871 1 97.38 82 VAL B O 1
ATOM 2023 N N . ARG B 1 83 ? -0.052 21.594 -7.258 1 96.19 83 ARG B N 1
ATOM 2024 C CA . ARG B 1 83 ? -0.633 21.156 -8.516 1 96.19 83 ARG B CA 1
ATOM 2025 C C . ARG B 1 83 ? -1.964 20.438 -8.281 1 96.19 83 ARG B C 1
ATOM 2027 O O . ARG B 1 83 ? -2.799 20.359 -9.188 1 96.19 83 ARG B O 1
ATOM 2034 N N . GLY B 1 84 ? -2.068 19.781 -7.16 1 96.38 84 GLY B N 1
ATOM 2035 C CA . GLY B 1 84 ? -3.309 19.125 -6.781 1 96.38 84 GLY B CA 1
ATOM 2036 C C . GLY B 1 84 ? -3.449 17.734 -7.367 1 96.38 84 GLY B C 1
ATOM 2037 O O . GLY B 1 84 ? -4.465 17.062 -7.156 1 96.38 84 GLY B O 1
ATOM 2038 N N . ASP B 1 85 ? -2.443 17.266 -8.086 1 94.25 85 ASP B N 1
ATOM 2039 C CA . ASP B 1 85 ? -2.574 15.984 -8.773 1 94.25 85 ASP B CA 1
ATOM 2040 C C . ASP B 1 85 ? -1.533 14.984 -8.266 1 94.25 85 ASP B C 1
ATOM 2042 O O . ASP B 1 85 ? -1.351 13.922 -8.859 1 94.25 85 ASP B O 1
ATOM 2046 N N . GLY B 1 86 ? -0.851 15.367 -7.328 1 96 86 GLY B N 1
ATOM 2047 C CA . GLY B 1 86 ? 0.103 14.453 -6.719 1 96 86 GLY B CA 1
ATOM 2048 C C . GLY B 1 86 ? 1.52 14.648 -7.227 1 96 86 GLY B C 1
ATOM 2049 O O . GLY B 1 86 ? 2.445 13.969 -6.77 1 96 86 GLY B O 1
ATOM 2050 N N . THR B 1 87 ? 1.759 15.617 -8.094 1 95.75 87 THR B N 1
ATOM 2051 C CA . THR B 1 87 ? 3.1 15.781 -8.641 1 95.75 87 THR B CA 1
ATOM 2052 C C . THR B 1 87 ? 3.768 17.031 -8.078 1 95.75 87 THR B C 1
ATOM 2054 O O . THR B 1 87 ? 4.961 17.25 -8.297 1 95.75 87 THR B O 1
ATOM 2057 N N . GLY B 1 88 ? 3.057 17.797 -7.363 1 97.25 88 GLY B N 1
ATOM 2058 C CA . GLY B 1 88 ? 3.613 19.016 -6.797 1 97.25 88 GLY B CA 1
ATOM 2059 C C . GLY B 1 88 ? 4.5 18.766 -5.594 1 97.25 88 GLY B C 1
ATOM 2060 O O . GLY B 1 88 ? 4.242 17.859 -4.805 1 97.25 88 GLY B O 1
ATOM 2061 N N . SER B 1 89 ? 5.488 19.641 -5.48 1 97.81 89 SER B N 1
ATOM 2062 C CA . SER B 1 89 ? 6.395 19.578 -4.336 1 97.81 89 SER B CA 1
ATOM 2063 C C . SER B 1 89 ? 6.762 20.969 -3.846 1 97.81 89 SER B C 1
ATOM 2065 O O . SER B 1 89 ? 6.988 21.875 -4.652 1 97.81 89 SER B O 1
ATOM 2067 N N . PHE B 1 90 ? 6.703 21.062 -2.576 1 98.44 90 PHE B N 1
ATOM 2068 C CA . PHE B 1 90 ? 7.027 22.312 -1.896 1 98.44 90 PHE B CA 1
ATOM 2069 C C . PHE B 1 90 ? 7.41 22.062 -0.445 1 98.44 90 PHE B C 1
ATOM 2071 O O . PHE B 1 90 ? 6.867 21.156 0.196 1 98.44 90 PHE B O 1
ATOM 2078 N N . SER B 1 91 ? 8.352 22.75 0.034 1 98.69 91 SER B N 1
ATOM 2079 C CA . SER B 1 91 ? 8.641 22.797 1.464 1 98.69 91 SER B CA 1
ATOM 2080 C C . SER B 1 91 ? 9.164 24.156 1.889 1 98.69 91 SER B C 1
ATOM 2082 O O . SER B 1 91 ? 9.469 25 1.042 1 98.69 91 SER B O 1
ATOM 2084 N N . ILE B 1 92 ? 9.234 24.328 3.15 1 98.62 92 ILE B N 1
ATOM 2085 C CA . ILE B 1 92 ? 9.727 25.609 3.672 1 98.62 92 ILE B CA 1
ATOM 2086 C C . ILE B 1 92 ? 11.25 25.656 3.531 1 98.62 92 ILE B C 1
ATOM 2088 O O . ILE B 1 92 ? 11.859 26.703 3.752 1 98.62 92 ILE B O 1
ATOM 2092 N N . TYR B 1 93 ? 11.867 24.578 3.119 1 98.25 93 TYR B N 1
ATOM 2093 C CA . TYR B 1 93 ? 13.312 24.484 2.967 1 98.25 93 TYR B CA 1
ATOM 2094 C C . TYR B 1 93 ? 13.711 24.516 1.495 1 98.25 93 TYR B C 1
ATOM 2096 O O . TYR B 1 93 ? 14.891 24.375 1.16 1 98.25 93 TYR B O 1
ATOM 2104 N N . GLY B 1 94 ? 12.758 24.672 0.649 1 96.19 94 GLY B N 1
ATOM 2105 C CA . GLY B 1 94 ? 12.922 24.531 -0.789 1 96.19 94 GLY B CA 1
ATOM 2106 C C . GLY B 1 94 ? 11.961 23.531 -1.403 1 96.19 94 GLY B C 1
ATOM 2107 O O . GLY B 1 94 ? 10.914 23.234 -0.829 1 96.19 94 GLY B O 1
ATOM 2108 N N . ALA B 1 95 ? 12.273 23.062 -2.584 1 96 95 ALA B N 1
ATOM 2109 C CA . ALA B 1 95 ? 11.359 22.156 -3.275 1 96 95 ALA B CA 1
ATOM 2110 C C . ALA B 1 95 ? 11.219 20.828 -2.529 1 96 95 ALA B C 1
ATOM 2112 O O . ALA B 1 95 ? 10.125 20.281 -2.443 1 96 95 ALA B O 1
ATOM 2113 N N . GLN B 1 96 ? 12.359 20.422 -2.02 1 98 96 GLN B N 1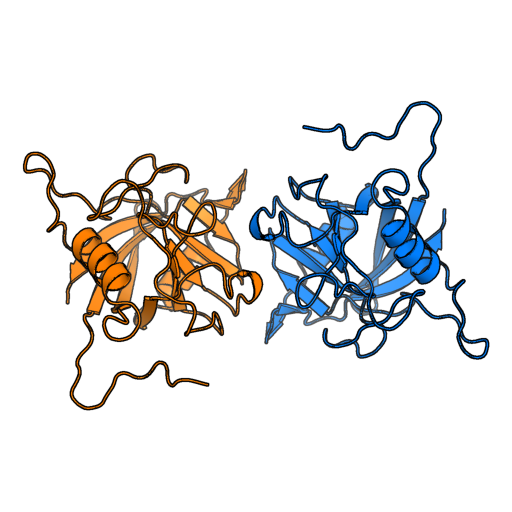
ATOM 2114 C CA . GLN B 1 96 ? 12.406 19.156 -1.31 1 98 96 GLN B CA 1
ATOM 2115 C C . GLN B 1 96 ? 13.367 19.219 -0.129 1 98 96 GLN B C 1
ATOM 2117 O O . GLN B 1 96 ? 14.148 20.156 -0.008 1 98 96 GLN B O 1
ATOM 2122 N N . PHE B 1 97 ? 13.297 18.266 0.789 1 98.62 97 PHE B N 1
ATOM 2123 C CA . PHE B 1 97 ? 14.234 18.172 1.902 1 98.62 97 PHE B CA 1
ATOM 2124 C C . PHE B 1 97 ? 14.484 16.703 2.27 1 98.62 97 PHE B C 1
ATOM 2126 O O . PHE B 1 97 ? 13.758 15.82 1.823 1 98.62 97 PHE B O 1
ATOM 2133 N N . GLU B 1 98 ? 15.422 16.406 3.014 1 98.5 98 GLU B N 1
ATOM 2134 C CA . GLU B 1 98 ? 15.953 15.07 3.266 1 98.5 98 GLU B CA 1
ATOM 2135 C C . GLU B 1 98 ? 15.086 14.305 4.262 1 98.5 98 GLU B C 1
ATOM 2137 O O . GLU B 1 98 ? 14.391 14.914 5.078 1 98.5 98 GLU B O 1
ATOM 2142 N N . ASP B 1 99 ? 15.18 13 4.223 1 98.56 99 ASP B N 1
ATOM 2143 C CA . ASP B 1 99 ? 14.609 12.141 5.262 1 98.56 99 ASP B CA 1
ATOM 2144 C C . ASP B 1 99 ? 15.328 12.344 6.594 1 98.56 99 ASP B C 1
ATOM 2146 O O . ASP B 1 99 ? 16.547 12.188 6.676 1 98.56 99 ASP B O 1
ATOM 2150 N N . GLU B 1 100 ? 14.617 12.633 7.578 1 98.12 100 GLU B N 1
ATOM 2151 C CA . GLU B 1 100 ? 15.258 12.875 8.867 1 98.12 100 GLU B CA 1
ATOM 2152 C C . GLU B 1 100 ? 15.664 11.57 9.547 1 98.12 100 GLU B C 1
ATOM 2154 O O . GLU B 1 100 ? 16.812 11.422 9.984 1 98.12 100 GLU B O 1
ATOM 2159 N N . ASN B 1 101 ? 14.711 10.68 9.727 1 97.38 101 ASN B N 1
ATOM 2160 C CA . ASN B 1 101 ? 14.953 9.336 10.25 1 97.38 101 ASN B CA 1
ATOM 2161 C C . ASN B 1 101 ? 13.758 8.422 10.016 1 97.38 101 ASN B C 1
ATOM 2163 O O . ASN B 1 101 ? 12.727 8.852 9.484 1 97.38 101 ASN B O 1
ATOM 2167 N N . PHE B 1 102 ? 13.898 7.207 10.422 1 97.88 102 PHE B N 1
ATOM 2168 C CA . PHE B 1 102 ? 12.828 6.223 10.289 1 97.88 102 PHE B CA 1
ATOM 2169 C C . PHE B 1 102 ? 12.602 5.492 11.609 1 97.88 102 PHE B C 1
ATOM 2171 O O . PHE B 1 102 ? 12.328 4.289 11.617 1 97.88 102 PHE B O 1
ATOM 2178 N N . LYS B 1 103 ? 12.703 6.215 12.641 1 97.38 103 LYS B N 1
ATOM 2179 C CA . LYS B 1 103 ? 12.633 5.633 13.977 1 97.38 103 LYS B CA 1
ATOM 2180 C C . LYS B 1 103 ? 11.234 5.082 14.266 1 97.38 103 LYS B C 1
ATOM 2182 O O . LYS B 1 103 ? 11.094 4.078 14.961 1 97.38 103 LYS B O 1
ATOM 2187 N N . VAL B 1 104 ? 10.273 5.797 13.836 1 97.81 104 VAL B N 1
ATOM 2188 C CA . VAL B 1 104 ? 8.898 5.387 14.078 1 97.81 104 VAL B CA 1
ATOM 2189 C C . VAL B 1 104 ? 8.367 4.605 12.875 1 97.81 104 VAL B C 1
ATOM 2191 O O . VAL B 1 104 ? 8.539 5.027 11.734 1 97.81 104 VAL B O 1
ATOM 2194 N N . LYS B 1 105 ? 7.762 3.467 13.133 1 97.56 105 LYS B N 1
ATOM 2195 C CA . LYS B 1 105 ? 7.199 2.611 12.094 1 97.56 105 LYS B CA 1
ATOM 2196 C C . LYS B 1 105 ? 5.719 2.904 11.883 1 97.56 105 LYS B C 1
ATOM 2198 O O . LYS B 1 105 ? 5.094 3.59 12.695 1 97.56 105 LYS B O 1
ATOM 2203 N N . HIS B 1 106 ? 5.16 2.393 10.742 1 97.5 106 HIS B N 1
ATOM 2204 C CA . HIS B 1 106 ? 3.756 2.572 10.398 1 97.5 106 HIS B CA 1
ATOM 2205 C C . HIS B 1 106 ? 2.9 1.441 10.961 1 97.5 106 HIS B C 1
ATOM 2207 O O . HIS B 1 106 ? 2.352 0.638 10.203 1 97.5 106 HIS B O 1
ATOM 2213 N N . THR B 1 107 ? 2.592 1.514 12.18 1 96.62 107 THR B N 1
ATOM 2214 C CA . THR B 1 107 ? 2.121 0.328 12.891 1 96.62 107 THR B CA 1
ATOM 2215 C C . THR B 1 107 ? 0.598 0.315 12.969 1 96.62 107 THR B C 1
ATOM 2217 O O . THR B 1 107 ? 0.002 -0.671 13.406 1 96.62 107 THR B O 1
ATOM 2220 N N . GLY B 1 108 ? -0.049 1.373 12.57 1 96.44 108 GLY B N 1
ATOM 2221 C CA . GLY B 1 108 ? -1.498 1.415 12.695 1 96.44 108 GLY B CA 1
ATOM 2222 C C . GLY B 1 108 ? -2.115 2.652 12.078 1 96.44 108 GLY B C 1
ATOM 2223 O O . GLY B 1 108 ? -1.427 3.426 11.406 1 96.44 108 GLY B O 1
ATOM 2224 N N . PRO B 1 109 ? -3.426 2.766 12.305 1 97.88 109 PRO B N 1
ATOM 2225 C CA . PRO B 1 109 ? -4.125 3.926 11.742 1 97.88 109 PRO B CA 1
ATOM 2226 C C . PRO B 1 109 ? -3.742 5.23 12.438 1 97.88 109 PRO B C 1
ATOM 2228 O O . PRO B 1 109 ? -3.396 5.23 13.617 1 97.88 109 PRO B O 1
ATOM 2231 N N . GLY B 1 110 ? -3.773 6.305 11.711 1 98.69 110 GLY B N 1
ATOM 2232 C CA . GLY B 1 110 ? -3.682 7.641 12.281 1 98.69 110 GLY B CA 1
ATOM 2233 C C . GLY B 1 110 ? -2.266 8.18 12.305 1 98.69 110 GLY B C 1
ATOM 2234 O O . GLY B 1 110 ? -2.012 9.242 12.883 1 98.69 110 GLY B O 1
ATOM 2235 N N . LEU B 1 111 ? -1.352 7.469 11.766 1 98.69 111 LEU B N 1
ATOM 2236 C CA . LEU B 1 111 ? 0.01 7.988 11.711 1 98.69 111 LEU B CA 1
ATOM 2237 C C . LEU B 1 111 ? 0.188 8.914 10.508 1 98.69 111 LEU B C 1
ATOM 2239 O O . LEU B 1 111 ? -0.335 8.641 9.43 1 98.69 111 LEU B O 1
ATOM 2243 N N . LEU B 1 112 ? 0.846 10.031 10.75 1 98.94 112 LEU B N 1
ATOM 2244 C CA . LEU B 1 112 ? 1.258 10.938 9.688 1 98.94 112 LEU B CA 1
ATOM 2245 C C . LEU B 1 112 ? 2.623 10.547 9.133 1 98.94 112 LEU B C 1
ATOM 2247 O O . LEU B 1 112 ? 3.578 10.367 9.898 1 98.94 112 LEU B O 1
ATOM 2251 N N . SER B 1 113 ? 2.684 10.461 7.801 1 98.81 113 SER B N 1
ATOM 2252 C CA . SER B 1 113 ? 3.902 10.031 7.125 1 98.81 113 SER B CA 1
ATOM 2253 C C . SER B 1 113 ? 4.16 10.859 5.871 1 98.81 113 SER B C 1
ATOM 2255 O O . SER B 1 113 ? 3.221 11.234 5.164 1 98.81 113 SER B O 1
ATOM 2257 N N . MET B 1 114 ? 5.402 11.125 5.617 1 98.81 114 MET B N 1
ATOM 2258 C CA . MET B 1 114 ? 5.723 11.914 4.434 1 98.81 114 MET B CA 1
ATOM 2259 C C . MET B 1 114 ? 5.523 11.094 3.162 1 98.81 114 MET B C 1
ATOM 2261 O O . MET B 1 114 ? 5.902 9.922 3.105 1 98.81 114 MET B O 1
ATOM 2265 N N . ALA B 1 115 ? 4.863 11.648 2.221 1 98.38 115 ALA B N 1
ATOM 2266 C CA . ALA B 1 115 ? 4.969 11.164 0.85 1 98.38 115 ALA B CA 1
ATOM 2267 C C . ALA B 1 115 ? 6.234 11.68 0.177 1 98.38 115 ALA B C 1
ATOM 2269 O O . ALA B 1 115 ? 6.66 12.812 0.425 1 98.38 115 ALA B O 1
ATOM 2270 N N . ASN B 1 116 ? 6.867 10.875 -0.642 1 97.38 116 ASN B N 1
ATOM 2271 C CA . ASN B 1 116 ? 8.062 11.297 -1.365 1 97.38 116 ASN B CA 1
ATOM 2272 C C . ASN B 1 116 ? 8.227 10.523 -2.672 1 97.38 116 ASN B C 1
ATOM 2274 O O . ASN B 1 116 ? 7.441 9.617 -2.965 1 97.38 116 ASN B O 1
ATOM 2278 N N . SER B 1 117 ? 9.141 10.984 -3.51 1 93.94 117 SER B N 1
ATOM 2279 C CA . SER B 1 117 ? 9.43 10.344 -4.793 1 93.94 117 SER B CA 1
ATOM 2280 C C . SER B 1 117 ? 10.773 9.625 -4.762 1 93.94 117 SER B C 1
ATOM 2282 O O . SER B 1 117 ? 11.508 9.641 -5.75 1 93.94 117 SER B O 1
ATOM 2284 N N . GLY B 1 118 ? 11.086 9.078 -3.666 1 94.12 118 GLY B N 1
ATOM 2285 C CA . GLY B 1 118 ? 12.375 8.469 -3.391 1 94.12 118 GLY B CA 1
ATOM 2286 C C . GLY B 1 118 ? 13.078 9.078 -2.191 1 94.12 118 GLY B C 1
ATOM 2287 O O . GLY B 1 118 ? 12.547 9.984 -1.549 1 94.12 118 GLY B O 1
ATOM 2288 N N . PRO B 1 119 ? 14.258 8.57 -1.909 1 96.19 119 PRO B N 1
ATOM 2289 C CA . PRO B 1 119 ? 14.969 9.039 -0.72 1 96.19 119 PRO B CA 1
ATOM 2290 C C . PRO B 1 119 ? 15.273 10.539 -0.764 1 96.19 119 PRO B C 1
ATOM 2292 O O . PRO B 1 119 ? 15.672 11.062 -1.807 1 96.19 119 PRO B O 1
ATOM 2295 N N . ASN B 1 120 ? 14.945 11.211 0.264 1 98 120 ASN B N 1
ATOM 2296 C CA . ASN B 1 120 ? 15.336 12.594 0.509 1 98 120 ASN B CA 1
ATOM 2297 C C . ASN B 1 120 ? 14.578 13.562 -0.392 1 98 120 ASN B C 1
ATOM 2299 O O . ASN B 1 120 ? 15.109 14.602 -0.784 1 98 120 ASN B O 1
ATOM 2303 N N . THR B 1 121 ? 13.398 13.258 -0.732 1 98.25 121 THR B N 1
ATOM 2304 C CA . THR B 1 121 ? 12.617 14.133 -1.601 1 98.25 121 THR B CA 1
ATOM 2305 C C . THR B 1 121 ? 11.305 14.523 -0.933 1 98.25 121 THR B C 1
ATOM 2307 O O . THR B 1 121 ? 10.273 14.633 -1.597 1 98.25 121 THR B O 1
ATOM 2310 N N . ASN B 1 122 ? 11.383 14.68 0.322 1 98.69 122 ASN B N 1
ATOM 2311 C CA . ASN B 1 122 ? 10.188 15.117 1.038 1 98.69 122 ASN B CA 1
ATOM 2312 C C . ASN B 1 122 ? 9.766 16.516 0.625 1 98.69 122 ASN B C 1
ATOM 2314 O O . ASN B 1 122 ? 10.609 17.344 0.26 1 98.69 122 ASN B O 1
ATOM 2318 N N . GLY B 1 123 ? 8.461 16.781 0.693 1 98.56 123 GLY B N 1
ATOM 2319 C CA . GLY B 1 123 ? 7.926 18.094 0.366 1 98.56 123 GLY B CA 1
ATOM 2320 C C . GLY B 1 123 ? 6.68 18.438 1.159 1 98.56 123 GLY B C 1
ATOM 2321 O O . GLY B 1 123 ? 6.707 18.469 2.391 1 98.56 123 GLY B O 1
ATOM 2322 N N . CYS B 1 124 ? 5.609 18.719 0.375 1 98.81 124 CYS B N 1
ATOM 2323 C CA . CYS B 1 124 ? 4.391 19.172 1.034 1 98.81 124 CYS B CA 1
ATOM 2324 C C . CYS B 1 124 ? 3.375 18.047 1.146 1 98.81 124 CYS B C 1
ATOM 2326 O O . CYS B 1 124 ? 2.369 18.172 1.848 1 98.81 124 CYS B O 1
ATOM 2328 N N . GLN B 1 125 ? 3.648 16.922 0.501 1 98.88 125 GLN B N 1
ATOM 2329 C CA . GLN B 1 125 ? 2.65 15.852 0.477 1 98.88 125 GLN B CA 1
ATOM 2330 C C . GLN B 1 125 ? 2.844 14.891 1.648 1 98.88 125 GLN B C 1
ATOM 2332 O O . GLN B 1 125 ? 3.965 14.703 2.121 1 98.88 125 GLN B O 1
ATOM 2337 N N . PHE B 1 126 ? 1.736 14.312 2.088 1 98.94 126 PHE B N 1
ATOM 2338 C CA . PHE B 1 126 ? 1.752 13.445 3.258 1 98.94 126 PHE B CA 1
ATOM 2339 C C . PHE B 1 126 ? 0.718 12.336 3.119 1 98.94 126 PHE B C 1
ATOM 2341 O O . PHE B 1 126 ? -0.195 12.43 2.295 1 98.94 126 PHE B O 1
ATOM 2348 N N . PHE B 1 127 ? 0.919 11.297 3.898 1 98.69 127 PHE B N 1
ATOM 2349 C CA . PHE B 1 127 ? -0.061 10.242 4.137 1 98.69 127 PHE B CA 1
ATOM 2350 C C . PHE B 1 127 ? -0.642 10.352 5.543 1 98.69 127 PHE B C 1
ATOM 2352 O O . PHE B 1 127 ? 0.051 10.766 6.477 1 98.69 127 PHE B O 1
ATOM 2359 N N . ILE B 1 128 ? -1.863 9.992 5.672 1 98.94 128 ILE B N 1
ATOM 2360 C CA . ILE B 1 128 ? -2.42 9.523 6.934 1 98.94 128 ILE B CA 1
ATOM 2361 C C . ILE B 1 128 ? -2.812 8.055 6.809 1 98.94 128 ILE B C 1
ATOM 2363 O O . ILE B 1 128 ? -3.639 7.691 5.965 1 98.94 128 ILE B O 1
ATOM 2367 N N . THR B 1 129 ? -2.221 7.215 7.641 1 98.62 129 THR B N 1
ATOM 2368 C CA . THR B 1 129 ? -2.498 5.785 7.527 1 98.62 129 THR B CA 1
ATOM 2369 C C . THR B 1 129 ? -3.881 5.457 8.078 1 98.62 129 THR B C 1
ATOM 2371 O O . THR B 1 129 ? -4.34 6.094 9.031 1 98.62 129 THR B O 1
ATOM 2374 N N . THR B 1 130 ? -4.516 4.449 7.523 1 98.12 130 THR B N 1
ATOM 2375 C CA . THR B 1 130 ? -5.809 3.996 8.023 1 98.12 130 THR B CA 1
ATOM 2376 C C . THR B 1 130 ? -5.723 2.557 8.523 1 98.12 130 THR B C 1
ATOM 2378 O O . THR B 1 130 ? -6.695 2.02 9.055 1 98.12 130 THR B O 1
ATOM 2381 N N . ALA B 1 131 ? -4.656 1.956 8.383 1 97 131 ALA B N 1
ATOM 2382 C CA . ALA B 1 131 ? -4.27 0.623 8.836 1 97 131 ALA B CA 1
ATOM 2383 C C . ALA B 1 131 ? -2.754 0.489 8.922 1 97 131 ALA B C 1
ATOM 2385 O O . ALA B 1 131 ? -2.02 1.389 8.508 1 97 131 ALA B O 1
ATOM 2386 N N . PRO B 1 132 ? -2.254 -0.613 9.586 1 96.19 132 PRO B N 1
ATOM 2387 C CA . PRO B 1 132 ? -0.808 -0.822 9.492 1 96.19 132 PRO B CA 1
ATOM 2388 C C . PRO B 1 132 ? -0.301 -0.822 8.055 1 96.19 132 PRO B C 1
ATOM 2390 O O . PRO B 1 132 ? -0.967 -1.353 7.164 1 96.19 132 PRO B O 1
ATOM 2393 N N . ALA B 1 133 ? 0.809 -0.173 7.797 1 96.12 133 ALA B N 1
ATOM 2394 C CA . ALA B 1 133 ? 1.348 -0.003 6.449 1 96.12 133 ALA B CA 1
ATOM 2395 C C . ALA B 1 133 ? 2.854 -0.255 6.426 1 96.12 133 ALA B C 1
ATOM 2397 O O . ALA B 1 133 ? 3.637 0.654 6.141 1 96.12 133 ALA B O 1
ATOM 2398 N N . GLU B 1 134 ? 3.287 -1.407 6.523 1 93.5 134 GLU B N 1
ATOM 2399 C CA . GLU B 1 134 ? 4.695 -1.775 6.645 1 93.5 134 GLU B CA 1
ATOM 2400 C C . GLU B 1 134 ? 5.453 -1.484 5.355 1 93.5 134 GLU B C 1
ATOM 2402 O O . GLU B 1 134 ? 6.672 -1.293 5.371 1 93.5 134 GLU B O 1
ATOM 2407 N N . PHE B 1 135 ? 4.77 -1.418 4.25 1 92.56 135 PHE B N 1
ATOM 2408 C CA . PHE B 1 135 ? 5.367 -1.112 2.957 1 92.56 135 PHE B CA 1
ATOM 2409 C C . PHE B 1 135 ? 6.062 0.244 2.99 1 92.56 135 PHE B C 1
ATOM 2411 O O . PHE B 1 135 ? 6.961 0.508 2.186 1 92.56 135 PHE B O 1
ATOM 2418 N N . LEU B 1 136 ? 5.633 1.054 3.873 1 96.69 136 LEU B N 1
ATOM 2419 C CA . LEU B 1 136 ? 6.137 2.42 3.957 1 96.69 136 LEU B CA 1
ATOM 2420 C C . LEU B 1 136 ? 7.359 2.496 4.867 1 96.69 136 LEU B C 1
ATOM 2422 O O . LEU B 1 136 ? 8.086 3.488 4.852 1 96.69 136 LEU B O 1
ATOM 2426 N N . ASP B 1 137 ? 7.621 1.521 5.645 1 95.69 137 ASP B N 1
ATOM 2427 C CA . ASP B 1 137 ? 8.695 1.536 6.637 1 95.69 137 ASP B CA 1
ATOM 2428 C C . ASP B 1 137 ? 10.055 1.697 5.969 1 95.69 137 ASP B C 1
ATOM 2430 O O . ASP B 1 137 ? 10.32 1.078 4.938 1 95.69 137 ASP B O 1
ATOM 2434 N N . GLY B 1 138 ? 10.828 2.588 6.594 1 95.06 138 GLY B N 1
ATOM 2435 C CA . GLY B 1 138 ? 12.195 2.762 6.121 1 95.06 138 GLY B CA 1
ATOM 2436 C C . GLY B 1 138 ? 12.297 3.633 4.883 1 95.06 138 GLY B C 1
ATOM 2437 O O . GLY B 1 138 ? 13.391 3.883 4.379 1 95.06 138 GLY B O 1
ATOM 2438 N N . LYS B 1 139 ? 11.164 4.141 4.449 1 95.56 139 LYS B N 1
ATOM 2439 C CA . LYS B 1 139 ? 11.148 4.926 3.219 1 95.56 139 LYS B CA 1
ATOM 2440 C C . LYS B 1 139 ? 10.406 6.246 3.416 1 95.56 139 LYS B C 1
ATOM 2442 O O . LYS B 1 139 ? 10.68 7.227 2.723 1 95.56 139 LYS B O 1
ATOM 2447 N N . HIS B 1 140 ? 9.461 6.172 4.238 1 98.06 140 HIS B N 1
ATOM 2448 C CA . HIS B 1 140 ? 8.633 7.336 4.523 1 98.06 140 HIS B CA 1
ATOM 2449 C C . HIS B 1 140 ? 8.672 7.695 6.004 1 98.06 140 HIS B C 1
ATOM 2451 O O . HIS B 1 140 ? 8.352 6.867 6.859 1 98.06 140 HIS B O 1
ATOM 2457 N N . CYS B 1 141 ? 9 8.859 6.246 1 98.44 141 CYS B N 1
ATOM 2458 C CA . CYS B 1 141 ? 9.219 9.32 7.613 1 98.44 141 CYS B CA 1
ATOM 2459 C C . CYS B 1 141 ? 7.891 9.555 8.328 1 98.44 141 CYS B C 1
ATOM 2461 O O . CYS B 1 141 ? 7.055 10.32 7.852 1 98.44 141 CYS B O 1
ATOM 2463 N N . VAL B 1 142 ? 7.762 8.875 9.422 1 98.88 142 VAL B N 1
ATOM 2464 C CA . VAL B 1 142 ? 6.617 9.141 10.281 1 98.88 142 VAL B CA 1
ATOM 2465 C C . VAL B 1 142 ? 6.902 10.375 11.148 1 98.88 142 VAL B C 1
ATOM 2467 O O . VAL B 1 142 ? 7.953 10.453 11.789 1 98.88 142 VAL B O 1
ATOM 2470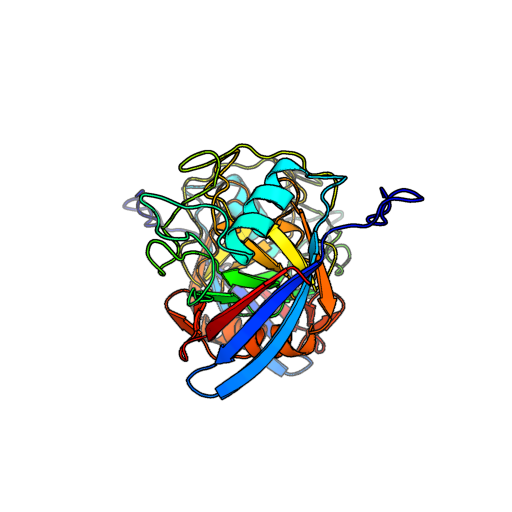 N N . PHE B 1 143 ? 5.926 11.32 11.203 1 98.81 143 PHE B N 1
ATOM 2471 C CA . PHE B 1 143 ? 6.273 12.578 11.859 1 98.81 143 PHE B CA 1
ATOM 2472 C C . PHE B 1 143 ? 5.141 13.047 12.766 1 98.81 143 PHE B C 1
ATOM 2474 O O . PHE B 1 143 ? 5.195 14.148 13.312 1 98.81 143 PHE B O 1
ATOM 2481 N N . GLY B 1 144 ? 4.117 12.289 12.93 1 98.75 144 GLY B N 1
ATOM 2482 C CA . GLY B 1 144 ? 2.998 12.672 13.773 1 98.75 144 GLY B CA 1
ATOM 2483 C C . GLY B 1 144 ? 1.901 11.625 13.828 1 98.75 144 GLY B C 1
ATOM 2484 O O . GLY B 1 144 ? 2.064 10.523 13.305 1 98.75 144 GLY B O 1
ATOM 2485 N N . ARG B 1 145 ? 0.84 12.031 14.523 1 98.75 145 ARG B N 1
ATOM 2486 C CA . ARG B 1 145 ? -0.313 11.141 14.625 1 98.75 145 ARG B CA 1
ATOM 2487 C C . ARG B 1 145 ? -1.601 11.93 14.82 1 98.75 145 ARG B C 1
ATOM 2489 O O . ARG B 1 145 ? -1.579 13.031 15.375 1 98.75 145 ARG B O 1
ATOM 2496 N N . VAL B 1 146 ? -2.633 11.359 14.438 1 98.88 146 VAL B N 1
ATOM 2497 C CA . VAL B 1 146 ? -3.969 11.883 14.719 1 98.88 146 VAL B CA 1
ATOM 2498 C C . VAL B 1 146 ? -4.332 11.609 16.172 1 98.88 146 VAL B C 1
ATOM 2500 O O . VAL B 1 146 ? -4.238 10.469 16.641 1 98.88 146 VAL B O 1
ATOM 2503 N N . ILE B 1 147 ? -4.758 12.594 16.844 1 98.5 147 ILE B N 1
ATOM 2504 C CA . ILE B 1 147 ? -5.121 12.414 18.25 1 98.5 147 ILE B CA 1
ATOM 2505 C C . ILE B 1 147 ? -6.629 12.578 18.422 1 98.5 147 ILE B C 1
ATOM 2507 O O . ILE B 1 147 ? -7.188 12.18 19.453 1 98.5 147 ILE B O 1
ATOM 2511 N N . ASP B 1 148 ? -7.246 13.172 17.484 1 98.69 148 ASP B N 1
ATOM 2512 C CA . ASP B 1 148 ? -8.695 13.32 17.422 1 98.69 148 ASP B CA 1
ATOM 2513 C C . ASP B 1 148 ? -9.172 13.445 15.977 1 98.69 148 ASP B C 1
ATOM 2515 O O . ASP B 1 148 ? -8.539 14.125 15.164 1 98.69 148 ASP B O 1
ATOM 2519 N N . GLY B 1 149 ? -10.352 12.734 15.68 1 98.75 149 GLY B N 1
ATOM 2520 C CA . GLY B 1 149 ? -10.898 12.867 14.344 1 98.75 149 GLY B CA 1
ATOM 2521 C C . GLY B 1 149 ? -10.586 11.68 13.453 1 98.75 149 GLY B C 1
ATOM 2522 O O . GLY B 1 149 ? -10.57 11.805 12.227 1 98.75 149 GLY B O 1
ATOM 2523 N N . LEU B 1 150 ? -10.289 10.578 14.07 1 98.5 150 LEU B N 1
ATOM 2524 C CA . LEU B 1 150 ? -10.07 9.375 13.289 1 98.5 150 LEU B CA 1
ATOM 2525 C C . LEU B 1 150 ? -11.312 9.016 12.484 1 98.5 150 LEU B C 1
ATOM 2527 O O . LEU B 1 150 ? -11.211 8.484 11.375 1 98.5 150 LEU B O 1
ATOM 2531 N N . LEU B 1 151 ? -12.477 9.312 13.016 1 98.38 151 LEU B N 1
ATOM 2532 C CA . LEU B 1 151 ? -13.711 9.086 12.273 1 98.38 151 LEU B CA 1
ATOM 2533 C C . LEU B 1 151 ? -13.734 9.922 10.992 1 98.38 151 LEU B C 1
ATOM 2535 O O . LEU B 1 151 ? -14.219 9.461 9.953 1 98.38 151 LEU B O 1
ATOM 2539 N N . THR B 1 152 ? -13.266 11.125 11.086 1 98.88 152 THR B N 1
ATOM 25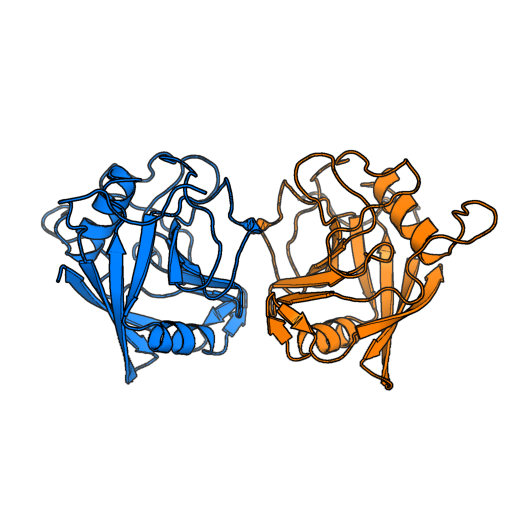40 C CA . THR B 1 152 ? -13.172 11.969 9.906 1 98.88 152 THR B CA 1
ATOM 2541 C C . THR B 1 152 ? -12.227 11.352 8.875 1 98.88 152 THR B C 1
ATOM 2543 O O . THR B 1 152 ? -12.531 11.336 7.68 1 98.88 152 THR B O 1
ATOM 2546 N N . VAL B 1 153 ? -11.109 10.828 9.312 1 98.88 153 VAL B N 1
ATOM 2547 C CA . VAL B 1 153 ? -10.18 10.141 8.414 1 98.88 153 VAL B CA 1
ATOM 2548 C C . VAL B 1 153 ? -10.883 8.961 7.746 1 98.88 153 VAL B C 1
ATOM 2550 O O . VAL B 1 153 ? -10.719 8.734 6.547 1 98.88 153 VAL B O 1
ATOM 2553 N N . ARG B 1 154 ? -11.664 8.281 8.5 1 98.38 154 ARG B N 1
ATOM 2554 C CA . ARG B 1 154 ? -12.398 7.141 7.961 1 98.38 154 ARG B CA 1
ATOM 2555 C C . ARG B 1 154 ? -13.414 7.59 6.918 1 98.38 154 ARG B C 1
ATOM 2557 O O . ARG B 1 154 ? -13.664 6.883 5.938 1 98.38 154 ARG B O 1
ATOM 2564 N N . LYS B 1 155 ? -14.031 8.695 7.129 1 98.69 155 LYS B N 1
ATOM 2565 C CA . LYS B 1 155 ? -14.938 9.234 6.121 1 98.69 155 LYS B CA 1
ATOM 2566 C C . LYS B 1 155 ? -14.211 9.484 4.805 1 98.69 155 LYS B C 1
ATOM 2568 O O . LYS B 1 155 ? -14.734 9.18 3.73 1 98.69 155 LYS B O 1
ATOM 2573 N N . ILE B 1 156 ? -13.055 10.062 4.898 1 98.81 156 ILE B N 1
ATOM 2574 C CA . ILE B 1 156 ? -12.25 10.289 3.707 1 98.81 156 ILE B CA 1
ATOM 2575 C C . ILE B 1 156 ? -11.945 8.953 3.025 1 98.81 156 ILE B C 1
ATOM 2577 O O . ILE B 1 156 ? -12.117 8.82 1.812 1 98.81 156 ILE B O 1
ATOM 2581 N N . GLU B 1 157 ? -11.531 7.992 3.787 1 98.25 157 GLU B N 1
ATOM 2582 C CA . GLU B 1 157 ? -11.164 6.656 3.32 1 98.25 157 GLU B CA 1
ATOM 2583 C C . GLU B 1 157 ? -12.305 6.004 2.555 1 98.25 157 GLU B C 1
ATOM 2585 O O . GLU B 1 157 ? -12.078 5.246 1.608 1 98.25 157 GLU B O 1
ATOM 2590 N N . ASN B 1 158 ? -13.492 6.336 2.916 1 97.69 158 ASN B N 1
ATOM 2591 C CA . ASN B 1 158 ? -14.664 5.648 2.381 1 97.69 158 ASN B CA 1
ATOM 2592 C C . ASN B 1 158 ? -15.242 6.379 1.172 1 97.69 158 ASN B C 1
ATOM 2594 O O . ASN B 1 158 ? -16.25 5.949 0.604 1 97.69 158 ASN B O 1
ATOM 2598 N N . VAL B 1 159 ? -14.672 7.488 0.808 1 98.38 159 VAL B N 1
ATOM 2599 C CA . VAL B 1 159 ? -15.102 8.164 -0.412 1 98.38 159 VAL B CA 1
ATOM 2600 C C . VAL B 1 159 ? -14.781 7.293 -1.625 1 98.38 159 VAL B C 1
ATOM 2602 O O . VAL B 1 159 ? -13.648 6.832 -1.783 1 98.38 159 VAL B O 1
ATOM 2605 N N . PRO B 1 160 ? -15.773 7.043 -2.463 1 97.06 160 PRO B N 1
ATOM 2606 C CA . PRO B 1 160 ? -15.477 6.285 -3.682 1 97.06 160 PRO B CA 1
ATOM 2607 C C . PRO B 1 160 ? -14.391 6.934 -4.531 1 97.06 160 PRO B C 1
ATOM 2609 O O . PRO B 1 160 ? -14.312 8.164 -4.609 1 97.06 160 PRO B O 1
ATOM 2612 N N . THR B 1 161 ? -13.625 6.023 -5.164 1 97.31 161 THR B N 1
ATOM 2613 C CA . THR B 1 161 ? -12.516 6.535 -5.961 1 97.31 161 THR B CA 1
ATOM 2614 C C . THR B 1 161 ? -12.625 6.059 -7.406 1 97.31 161 THR B C 1
ATOM 2616 O O . THR B 1 161 ? -13.367 5.121 -7.703 1 97.31 161 THR B O 1
ATOM 2619 N N . GLY B 1 162 ? -11.938 6.805 -8.305 1 94.12 162 GLY B N 1
ATOM 2620 C CA . GLY B 1 162 ? -11.805 6.441 -9.703 1 94.12 162 GLY B CA 1
ATOM 2621 C C . GLY B 1 162 ? -10.391 6.047 -10.086 1 94.12 162 GLY B C 1
ATOM 2622 O O . GLY B 1 162 ? -9.688 5.398 -9.305 1 94.12 162 GLY B O 1
ATOM 2623 N N . ALA B 1 163 ? -10.07 6.43 -11.336 1 89.62 163 ALA B N 1
ATOM 2624 C CA . ALA B 1 163 ? -8.734 6.129 -11.844 1 89.62 163 ALA B CA 1
ATOM 2625 C C . ALA B 1 163 ? -7.652 6.68 -10.922 1 89.62 163 ALA B C 1
ATOM 2627 O O . ALA B 1 163 ? -7.773 7.797 -10.414 1 89.62 163 ALA B O 1
ATOM 2628 N N . ASN B 1 164 ? -6.664 5.871 -10.648 1 90.19 164 ASN B N 1
ATOM 2629 C CA . ASN B 1 164 ? -5.508 6.234 -9.836 1 90.19 164 ASN B CA 1
ATOM 2630 C C . ASN B 1 164 ? -5.902 6.5 -8.391 1 90.19 164 ASN B C 1
ATOM 2632 O O . ASN B 1 164 ? -5.27 7.309 -7.707 1 90.19 164 ASN B O 1
ATOM 2636 N N . ASN B 1 165 ? -7.07 5.965 -7.98 1 95.94 165 ASN B N 1
ATOM 2637 C CA . ASN B 1 165 ? -7.543 6.039 -6.602 1 95.94 165 ASN B CA 1
ATOM 2638 C C . ASN B 1 165 ? -7.887 7.473 -6.207 1 95.94 165 ASN B C 1
ATOM 2640 O O . ASN B 1 165 ? -7.742 7.852 -5.043 1 95.94 165 ASN B O 1
ATOM 2644 N N . ARG B 1 166 ? -8.211 8.289 -7.199 1 97.19 166 ARG B N 1
ATOM 2645 C CA . ARG B 1 166 ? -8.625 9.656 -6.93 1 97.19 166 ARG B CA 1
ATOM 2646 C C . ARG B 1 166 ? -10.078 9.703 -6.453 1 97.19 166 ARG B C 1
ATOM 2648 O O . ARG B 1 166 ? -10.969 9.148 -7.102 1 97.19 166 ARG B O 1
ATOM 2655 N N . PRO B 1 167 ? -10.32 10.43 -5.41 1 98.25 167 PRO B N 1
ATOM 2656 C CA . PRO B 1 167 ? -11.703 10.547 -4.945 1 98.25 167 PRO B CA 1
ATOM 2657 C C . PRO B 1 167 ? -12.633 11.133 -6.004 1 98.25 167 PRO B C 1
ATOM 2659 O O . PRO B 1 167 ? -12.266 12.086 -6.695 1 98.25 167 PRO B O 1
ATOM 2662 N N . LYS B 1 168 ? -13.766 10.523 -6.117 1 97.94 168 LYS B N 1
ATOM 2663 C CA . LYS B 1 168 ? -14.75 11.023 -7.074 1 97.94 168 LYS B CA 1
ATOM 2664 C C . LYS B 1 168 ? -15.328 12.359 -6.617 1 97.94 168 LYS B C 1
ATOM 2666 O O . LYS B 1 168 ? -15.664 13.211 -7.445 1 97.94 168 LYS B O 1
ATOM 2671 N N . LEU B 1 169 ? -15.562 12.469 -5.312 1 98.19 169 LEU B N 1
ATOM 2672 C CA . LEU B 1 169 ? -15.898 13.75 -4.715 1 98.19 169 LEU B CA 1
ATOM 2673 C C . LEU B 1 169 ? -14.656 14.445 -4.168 1 98.19 169 LEU B C 1
ATOM 2675 O O . LEU B 1 169 ? -13.797 13.797 -3.57 1 98.19 169 LEU B O 1
ATOM 2679 N N . GLN B 1 170 ? -14.688 15.672 -4.344 1 98.12 170 GLN B N 1
ATOM 2680 C CA . GLN B 1 170 ? -13.531 16.406 -3.846 1 98.12 170 GLN B CA 1
ATOM 2681 C C . GLN B 1 170 ? -13.469 16.375 -2.322 1 98.12 170 GLN B C 1
ATOM 2683 O O . GLN B 1 170 ? -14.461 16.641 -1.644 1 98.12 170 GLN B O 1
ATOM 2688 N N . VAL B 1 171 ? -12.375 16.016 -1.788 1 98.81 171 VAL B N 1
ATOM 2689 C CA . VAL B 1 171 ? -12.078 16.062 -0.36 1 98.81 171 VAL B CA 1
ATOM 2690 C C . VAL B 1 171 ? -11.094 17.203 -0.077 1 98.81 171 VAL B C 1
ATOM 2692 O O . VAL B 1 171 ? -9.914 17.094 -0.406 1 98.81 171 VAL B O 1
ATOM 2695 N N . ARG B 1 172 ? -11.516 18.203 0.596 1 98.69 172 ARG B N 1
ATOM 2696 C CA . ARG B 1 172 ? -10.734 19.438 0.701 1 98.69 172 ARG B CA 1
ATOM 2697 C C . ARG B 1 172 ? -10.445 19.781 2.158 1 98.69 172 ARG B C 1
ATOM 2699 O O . ARG B 1 172 ? -11.266 19.516 3.039 1 98.69 172 ARG B O 1
ATOM 2706 N N . ILE B 1 173 ? -9.305 20.312 2.355 1 98.88 173 ILE B N 1
ATOM 2707 C CA . ILE B 1 173 ? -9 20.969 3.627 1 98.88 173 ILE B CA 1
ATOM 2708 C C . ILE B 1 173 ? -9.57 22.375 3.641 1 98.88 173 ILE B C 1
ATOM 2710 O O . ILE B 1 173 ? -8.984 23.297 3.068 1 98.88 173 ILE B O 1
ATOM 2714 N N . ALA B 1 174 ? -10.625 22.547 4.305 1 98.75 174 ALA B N 1
ATOM 2715 C CA . ALA B 1 174 ? -11.336 23.812 4.309 1 98.75 174 ALA B CA 1
ATOM 2716 C C . ALA B 1 174 ? -10.625 24.844 5.188 1 98.75 174 ALA B C 1
ATOM 2718 O O . ALA B 1 174 ? -10.57 26.016 4.848 1 98.75 174 ALA B O 1
ATOM 2719 N N . GLU B 1 175 ? -10.211 24.469 6.324 1 98.62 175 GLU B N 1
ATOM 2720 C CA . GLU B 1 175 ? -9.445 25.281 7.27 1 98.62 175 GLU B CA 1
ATOM 2721 C C . GLU B 1 175 ? -8.352 24.453 7.945 1 98.62 175 GLU B C 1
ATOM 2723 O O . GLU B 1 175 ? -8.484 23.234 8.078 1 98.62 175 GLU B O 1
ATOM 2728 N N . CYS B 1 176 ? -7.332 25.156 8.266 1 98.88 176 CYS B N 1
ATOM 2729 C CA . CYS B 1 176 ? -6.258 24.5 9 1 98.88 176 CYS B CA 1
ATOM 2730 C C . CYS B 1 176 ? -5.457 25.516 9.812 1 98.88 176 CYS B C 1
ATOM 2732 O O . CYS B 1 176 ? -5.5 26.703 9.539 1 98.88 176 CYS B O 1
ATOM 2734 N N . GLY B 1 177 ? -4.801 25.016 10.82 1 98.69 177 GLY B N 1
ATOM 2735 C CA . GLY B 1 177 ? -4.031 25.844 11.734 1 98.69 177 GLY B CA 1
ATOM 2736 C C . GLY B 1 177 ? -3.457 25.078 12.898 1 98.69 177 GLY B C 1
ATOM 2737 O O . GLY B 1 177 ? -3.367 23.844 12.852 1 98.69 177 GLY B O 1
ATOM 2738 N N . GLU B 1 178 ? -2.969 25.766 13.766 1 98.56 178 GLU B N 1
ATOM 2739 C CA . GLU B 1 178 ? -2.436 25.203 15 1 98.56 178 GLU B CA 1
ATOM 2740 C C . GLU B 1 178 ? -3.361 25.5 16.188 1 98.56 178 GLU B C 1
ATOM 2742 O O . GLU B 1 178 ? -3.93 26.594 16.281 1 98.56 178 GLU B O 1
ATOM 2747 N N . MET B 1 179 ? -3.459 24.453 17.047 1 96.31 179 MET B N 1
ATOM 2748 C CA . MET B 1 179 ? -4.332 24.594 18.203 1 96.31 179 MET B CA 1
ATOM 2749 C C . MET B 1 179 ? -3.707 25.516 19.234 1 96.31 179 MET B C 1
ATOM 2751 O O . MET B 1 179 ? -2.482 25.625 19.328 1 96.31 179 MET B O 1
#

Solvent-accessible surface area (backbone atoms only — not comparable to full-atom values): 18431 Å² total; per-residue (Å²): 127,82,68,90,62,72,58,90,94,58,82,63,57,40,34,38,36,32,33,23,47,59,94,38,81,57,43,53,34,33,30,39,31,32,48,88,81,29,43,68,62,23,49,44,53,50,32,23,29,55,32,70,45,56,60,96,85,38,61,40,43,37,61,65,14,36,46,46,32,42,32,44,68,32,34,37,31,30,34,16,55,76,66,54,76,72,78,34,61,35,44,88,80,39,56,43,40,66,72,82,58,54,84,52,70,44,77,33,56,36,34,28,26,45,36,61,87,52,86,46,38,31,39,43,28,31,32,38,25,58,21,55,34,67,83,41,48,83,71,32,37,48,31,31,32,56,77,39,34,65,67,37,53,48,54,60,47,66,47,59,56,48,80,83,28,22,44,72,55,54,35,29,25,68,40,48,26,66,112,128,82,69,91,63,70,59,91,94,57,81,63,57,39,32,37,37,32,33,23,48,58,94,38,81,56,44,53,34,31,31,39,30,32,49,89,79,28,42,67,62,24,48,43,52,51,30,24,29,55,32,70,46,56,60,96,85,38,62,40,43,36,61,64,14,34,45,46,32,43,31,44,68,32,34,36,29,31,35,17,57,76,65,54,74,75,78,35,61,36,42,86,81,40,56,43,40,67,71,82,59,54,84,51,70,44,77,33,56,36,35,28,26,43,37,60,88,52,86,46,38,32,40,43,28,32,32,39,26,58,21,54,35,68,84,42,49,82,72,32,35,48,32,32,31,55,78,39,35,65,67,36,53,48,53,59,46,66,49,59,58,48,82,86,29,21,45,71,54,55,34,29,25,68,39,48,26,66,112

Radius of gyration: 21.96 Å; Cα contacts (8 Å, |Δi|>4): 925; chains: 2; bounding box: 38×75×61 Å

InterPro domains:
  IPR002130 Cyclophilin-type peptidyl-prolyl cis-trans isomerase domain [PF00160] (16-177)
  IPR002130 Cyclophilin-type peptidyl-prolyl cis-trans isomerase domain [PR00153] (33-48)
  IPR002130 Cyclophilin-type peptidyl-prolyl cis-trans isomerase domain [PR00153] (67-79)
  IPR002130 Cyclophilin-type peptidyl-prolyl cis-trans isomerase domain [PR00153] (110-125)
  IPR002130 Cyclophilin-type peptidyl-prolyl cis-trans isomerase domain [PR00153] (125-137)
  IPR002130 Cyclophilin-type peptidyl-prolyl cis-trans isomerase domain [PR00153] (138-153)
  IPR002130 Cyclophilin-type peptidyl-prolyl cis-trans isomerase domain [PS50072] (16-178)
  IPR020892 Cyclophilin-type peptidyl-prolyl cis-trans isomerase, conserved site [PS00170] (62-79)
  IPR024936 Cyclophilin-type peptidyl-prolyl cis-trans isomerase [PIRSF001467] (13-179)
  IPR029000 Cyclophilin-like domain superfamily [G3DSA:2.40.100.10] (3-179)
  IPR029000 Cyclophilin-like domain superfamily [SSF50891] (8-179)

Nearest PDB structures (foldseek):
  8b58-assembly1_A  TM=9.895E-01  e=6.468E-27  Toxoplasma gondii
  1cyn-assembly1_A  TM=9.927E-01  e=3.405E-24  Homo sapiens
  8cu5-assembly3_C  TM=9.950E-01  e=7.880E-24  Brugia malayi
  1z81-assembly1_A  TM=9.834E-01  e=4.258E-24  Plasmodium yoelii yoelii
  8r0b-assembly1_W  TM=9.828E-01  e=2.176E-24  Homo sapiens

Sequence (358 aa):
MSSIDPPAGHTRPIVFFDISIGDTPAGRIKMELFDDITPKTAENFRQLCTGEHRINSVPQGYKKATFHRVIPQFMVQGGDFVRGDGTGSFSIYGAQFEDENFKVKHTGPGLLSMANSGPNTNGCQFFITTAPAEFLDGKHCVFGRVIDGLLTVRKIENVPTGANNRPKLQVRIAECGEMMSSIDPPAGHTRPIVFFDISIGDTPAGRIKMELFDDITPKTAENFRQLCTGEHRINSVPQGYKKATFHRVIPQFMVQGGDFVRGDGTGSFSIYGAQFEDENFKVKHTGPGLLSMANSGPNTNGCQFFITTAPAEFLDGKHCVFGRVIDGLLTVRKIENVPTGANNRPKLQVRIAECGEM